Protein AF-A0A2N9W4W7-F1 (afdb_monomer_lite)

pLDDT: mean 78.38, std 21.74, range [28.64, 97.0]

Radius of gyration: 37.48 Å; chains: 1; bounding box: 75×57×122 Å

Structure (mmCIF, N/CA/C/O backbone):
data_AF-A0A2N9W4W7-F1
#
_entry.id   AF-A0A2N9W4W7-F1
#
loop_
_atom_site.group_PDB
_atom_site.id
_atom_site.type_symbol
_atom_site.label_atom_id
_atom_site.label_alt_id
_atom_site.label_comp_id
_atom_site.label_asym_id
_atom_site.label_entity_id
_atom_site.label_seq_id
_atom_site.pdbx_PDB_ins_code
_atom_site.Cartn_x
_atom_site.Cartn_y
_atom_site.Cartn_z
_atom_site.occupancy
_atom_site.B_iso_or_equiv
_atom_site.auth_seq_id
_atom_site.auth_comp_id
_atom_site.auth_asym_id
_atom_site.auth_atom_id
_atom_site.pdbx_PDB_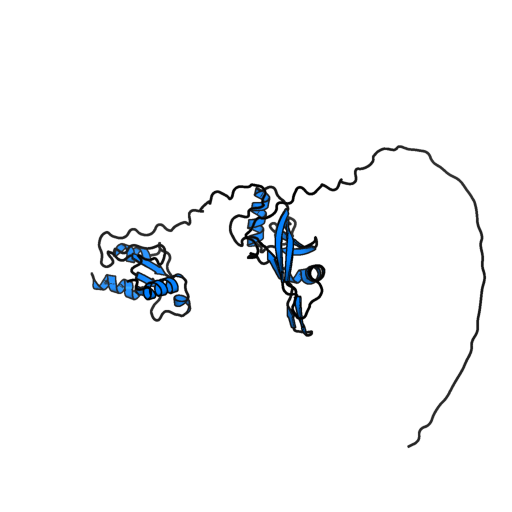model_num
ATOM 1 N N . MET A 1 1 ? 34.793 -32.891 70.094 1.00 43.81 1 MET A N 1
ATOM 2 C CA . MET A 1 1 ? 34.923 -31.423 70.121 1.00 43.81 1 MET A CA 1
ATOM 3 C C . MET A 1 1 ? 33.635 -30.883 70.702 1.00 43.81 1 MET A C 1
ATOM 5 O O . MET A 1 1 ? 32.613 -30.882 70.030 1.00 43.81 1 MET A O 1
ATOM 9 N N . ASP A 1 2 ? 33.698 -30.592 71.996 1.00 37.03 2 ASP A N 1
ATOM 10 C CA . ASP A 1 2 ? 32.664 -29.946 72.801 1.00 37.03 2 ASP A CA 1
ATOM 11 C C . ASP A 1 2 ? 32.388 -28.508 72.349 1.00 37.03 2 ASP A C 1
ATOM 13 O O . ASP A 1 2 ? 33.302 -27.851 71.860 1.00 37.03 2 ASP A O 1
ATOM 17 N N . PHE A 1 3 ? 31.152 -28.040 72.561 1.00 36.84 3 PHE A N 1
ATOM 18 C CA . PHE A 1 3 ? 30.743 -26.764 73.194 1.00 36.84 3 PHE A CA 1
ATOM 19 C C . PHE A 1 3 ? 29.217 -26.631 72.982 1.00 36.84 3 PHE A C 1
ATOM 21 O O . PHE A 1 3 ? 28.767 -26.463 71.856 1.00 36.84 3 PHE A O 1
ATOM 28 N N . ARG A 1 4 ? 28.333 -27.008 73.917 1.00 38.28 4 ARG A N 1
ATOM 29 C CA . ARG A 1 4 ? 27.903 -26.363 75.179 1.00 38.28 4 ARG A CA 1
ATOM 30 C C . ARG A 1 4 ? 27.342 -24.933 75.061 1.00 38.28 4 ARG A C 1
ATOM 32 O O . ARG A 1 4 ? 28.007 -24.037 74.560 1.00 38.28 4 ARG A O 1
ATOM 39 N N . SER A 1 5 ? 26.206 -24.779 75.760 1.00 38.78 5 SER A N 1
ATOM 40 C CA . SER A 1 5 ? 25.523 -23.576 76.275 1.00 38.78 5 SER A CA 1
ATOM 41 C C . SER A 1 5 ? 24.559 -22.836 75.350 1.00 38.78 5 SER A C 1
ATOM 43 O O . SER A 1 5 ? 24.862 -22.616 74.191 1.00 38.78 5 SER A O 1
ATOM 45 N N . SER A 1 6 ? 23.422 -22.311 75.812 1.00 38.91 6 SER A N 1
ATOM 46 C CA . SER A 1 6 ? 22.631 -22.423 77.057 1.00 38.91 6 SER A CA 1
ATOM 47 C C . SER A 1 6 ? 21.377 -21.546 76.834 1.00 38.91 6 SER A C 1
ATOM 49 O O . SER A 1 6 ? 21.496 -20.550 76.131 1.00 38.91 6 SER A O 1
ATOM 51 N N . VAL A 1 7 ? 20.165 -21.991 77.220 1.00 40.50 7 VAL A N 1
ATOM 52 C CA . VAL A 1 7 ? 19.323 -21.485 78.351 1.00 40.50 7 VAL A CA 1
ATOM 53 C C . VAL A 1 7 ? 18.923 -19.994 78.167 1.00 40.50 7 VAL A C 1
ATOM 55 O O . VAL A 1 7 ? 19.780 -19.174 77.887 1.00 40.50 7 VAL A O 1
ATOM 58 N N . VAL A 1 8 ? 17.676 -19.508 78.241 1.00 37.41 8 VAL A N 1
ATOM 59 C CA . VAL A 1 8 ? 16.626 -19.514 79.293 1.00 37.41 8 VAL A CA 1
ATOM 60 C C . VAL A 1 8 ? 15.383 -18.874 78.627 1.00 37.41 8 VAL A C 1
ATOM 62 O O . VAL A 1 8 ? 15.526 -17.858 77.958 1.00 37.41 8 VAL A O 1
ATOM 65 N N . SER A 1 9 ? 14.234 -19.546 78.535 1.00 37.62 9 SER A N 1
ATOM 66 C CA . SER A 1 9 ? 13.029 -19.477 79.394 1.00 37.62 9 SER A CA 1
ATOM 67 C C . SER A 1 9 ? 12.285 -18.137 79.515 1.00 37.62 9 SER A C 1
ATOM 69 O O . SER A 1 9 ? 12.877 -17.084 79.720 1.00 37.62 9 SER A O 1
ATOM 71 N N . ASN A 1 10 ? 10.960 -18.318 79.623 1.00 37.03 10 ASN A N 1
ATOM 72 C CA . ASN A 1 10 ? 9.992 -17.575 80.437 1.00 37.03 10 ASN A CA 1
ATOM 73 C C . ASN A 1 10 ? 9.306 -16.345 79.816 1.00 37.03 10 ASN A C 1
ATOM 75 O O . ASN A 1 10 ? 9.951 -15.532 79.179 1.00 37.03 10 ASN A O 1
ATOM 79 N N . VAL A 1 11 ? 8.011 -16.073 80.022 1.00 37.66 11 VAL A N 1
ATOM 80 C CA . VAL A 1 11 ? 6.838 -16.776 80.596 1.00 37.66 11 VAL A CA 1
ATOM 81 C C . VAL A 1 11 ? 5.658 -15.782 80.488 1.00 37.66 11 VAL A C 1
ATOM 83 O O . VAL A 1 11 ? 5.886 -14.579 80.440 1.00 37.66 11 VAL A O 1
ATOM 86 N N . CYS A 1 12 ? 4.429 -16.307 80.554 1.00 31.80 12 CYS A N 1
ATOM 87 C CA . CYS A 1 12 ? 3.142 -15.654 80.880 1.00 31.80 12 CYS A CA 1
ATOM 88 C C . CYS A 1 12 ? 2.528 -14.649 79.874 1.00 31.80 12 CYS A C 1
ATOM 90 O O . CYS A 1 12 ? 3.200 -13.721 79.456 1.00 31.80 12 CYS A O 1
ATOM 92 N N . ASN A 1 13 ? 1.279 -14.748 79.385 1.00 32.66 13 ASN A N 1
ATOM 93 C CA . ASN A 1 13 ? -0.038 -15.246 79.856 1.00 32.66 13 ASN A CA 1
ATOM 94 C C . ASN A 1 13 ? -0.981 -14.116 80.344 1.00 32.66 13 ASN A C 1
ATOM 96 O O . ASN A 1 13 ? -0.530 -13.183 80.999 1.00 32.66 13 ASN A O 1
ATOM 100 N N . PHE A 1 14 ? -2.284 -14.305 80.061 1.00 31.47 14 PHE A N 1
ATOM 101 C CA . PHE A 1 14 ? -3.487 -13.536 80.458 1.00 31.47 14 PHE A CA 1
ATOM 102 C C . PHE A 1 14 ? -3.677 -12.122 79.861 1.00 31.47 14 PHE A C 1
ATOM 104 O O . PHE A 1 14 ? -2.739 -11.353 79.760 1.00 31.47 14 PHE A O 1
ATOM 111 N N . GLY A 1 15 ? -4.875 -11.668 79.475 1.00 31.28 15 GLY A N 1
ATOM 112 C CA . GLY A 1 15 ? -6.223 -12.223 79.589 1.00 31.28 15 GLY A CA 1
ATOM 113 C C . GLY A 1 15 ? -7.286 -11.199 79.135 1.00 31.28 15 GLY A C 1
ATOM 114 O O . GLY A 1 15 ? -7.092 -10.001 79.282 1.00 31.28 15 GLY A O 1
ATOM 115 N N . VAL A 1 16 ? -8.370 -11.714 78.543 1.00 34.12 16 VAL A N 1
ATOM 116 C CA . VAL A 1 16 ? -9.804 -11.423 78.787 1.00 34.12 16 VAL A CA 1
ATOM 117 C C . VAL A 1 16 ? -10.256 -9.975 79.074 1.00 34.12 16 VAL A C 1
ATOM 119 O O . VAL A 1 16 ? -9.844 -9.367 80.052 1.00 34.12 16 VAL A O 1
ATOM 122 N N . GLY A 1 17 ? -11.283 -9.507 78.348 1.00 31.03 17 GLY A N 1
ATOM 123 C CA . GLY A 1 17 ? -12.113 -8.368 78.767 1.00 31.03 17 GLY A CA 1
ATOM 124 C C . GLY A 1 17 ? -13.240 -8.037 77.785 1.00 31.03 17 GLY A C 1
ATOM 125 O O . GLY A 1 17 ? -13.012 -7.958 76.589 1.00 31.03 17 GLY A O 1
ATOM 126 N N . MET A 1 18 ? -14.456 -7.883 78.302 1.00 31.66 18 MET A N 1
ATOM 127 C CA . MET A 1 18 ? -15.774 -7.943 77.651 1.00 31.66 18 MET A CA 1
ATOM 128 C C . MET A 1 18 ? -16.530 -6.602 77.844 1.00 31.66 18 MET A C 1
ATOM 130 O O . MET A 1 18 ? -16.080 -5.784 78.639 1.00 31.66 18 MET A O 1
ATOM 134 N N . ALA A 1 19 ? -17.723 -6.473 77.230 1.00 31.50 19 ALA A N 1
ATOM 135 C CA . ALA A 1 19 ? -18.843 -5.535 77.519 1.00 31.50 19 ALA A CA 1
ATOM 136 C C . ALA A 1 19 ? -18.823 -4.162 76.791 1.00 31.50 19 ALA A C 1
ATOM 138 O O . ALA A 1 19 ? -17.849 -3.428 76.863 1.00 31.50 19 ALA A O 1
ATOM 139 N N . MET A 1 20 ? -19.786 -3.859 75.898 1.00 30.62 20 MET A N 1
ATOM 140 C CA . MET A 1 20 ? -21.208 -3.440 76.064 1.00 30.62 20 MET A CA 1
ATOM 141 C C . MET A 1 20 ? -21.392 -1.967 76.470 1.00 30.62 20 MET A C 1
ATOM 143 O O . MET A 1 20 ? -20.913 -1.548 77.516 1.00 30.62 20 MET A O 1
ATOM 147 N N . GLY A 1 21 ? -22.179 -1.212 75.689 1.00 29.14 21 GLY A N 1
ATOM 148 C CA . GLY A 1 21 ? -22.651 0.124 76.072 1.00 29.14 21 GLY A CA 1
ATOM 149 C C . GLY A 1 21 ? -23.412 0.863 74.967 1.00 29.14 21 GLY A C 1
ATOM 150 O O . GLY A 1 21 ? -22.816 1.352 74.016 1.00 29.14 21 GLY A O 1
ATOM 151 N N . ILE A 1 22 ? -24.732 0.940 75.124 1.00 38.19 22 ILE A N 1
ATOM 152 C CA . ILE A 1 22 ? -25.709 1.691 74.323 1.00 38.19 22 ILE A CA 1
ATOM 153 C C . ILE A 1 22 ? -25.950 3.027 75.043 1.00 38.19 22 ILE A C 1
ATOM 155 O O . ILE A 1 22 ? -26.138 2.993 76.258 1.00 38.19 22 ILE A O 1
ATOM 159 N N . LEU A 1 23 ? -26.035 4.168 74.344 1.00 32.72 23 LEU A N 1
ATOM 160 C CA . LEU A 1 23 ? -26.841 5.304 74.819 1.00 32.72 23 LEU A CA 1
ATOM 161 C C . LEU A 1 23 ? -27.246 6.262 73.685 1.00 32.72 23 LEU A C 1
ATOM 163 O O . LEU A 1 23 ? -26.411 6.802 72.964 1.00 32.72 23 LEU A O 1
ATOM 167 N N . SER A 1 24 ? -28.556 6.460 73.571 1.00 29.84 24 SER A N 1
ATOM 168 C CA . SER A 1 24 ? -29.256 7.424 72.722 1.00 29.84 24 SER A CA 1
ATOM 169 C C . SER A 1 24 ? -29.208 8.839 73.314 1.00 29.84 24 SER A C 1
ATOM 171 O O . SER A 1 24 ? -29.286 8.978 74.531 1.00 29.84 24 SER A O 1
ATOM 173 N N . PHE A 1 25 ? -29.230 9.881 72.474 1.00 32.22 25 PHE A N 1
ATOM 174 C CA . PHE A 1 25 ? -29.722 11.216 72.850 1.00 32.22 25 PHE A CA 1
ATOM 175 C C . PHE A 1 25 ? -30.507 11.868 71.697 1.00 32.22 25 PHE A C 1
ATOM 177 O O . PHE A 1 25 ? -30.063 11.895 70.552 1.00 32.22 25 PHE A O 1
ATOM 184 N N . LEU A 1 26 ? -31.699 12.359 72.046 1.00 32.28 26 LEU A N 1
ATOM 185 C CA . LEU A 1 26 ? -32.635 13.184 71.273 1.00 32.28 26 LEU A CA 1
ATOM 186 C C . LEU A 1 26 ? -32.373 14.676 71.541 1.00 32.28 26 LEU A C 1
ATOM 188 O O . LEU A 1 26 ? -31.993 14.998 72.658 1.00 32.28 26 LEU A O 1
ATOM 192 N N . PHE A 1 27 ? -32.652 15.528 70.541 1.00 34.09 27 PHE A N 1
ATOM 193 C CA . PHE A 1 27 ? -32.979 16.982 70.503 1.00 34.09 27 PHE A CA 1
ATOM 194 C C . PHE A 1 27 ? -32.370 17.535 69.192 1.00 34.09 27 PHE A C 1
ATOM 196 O O . PHE A 1 27 ? -31.210 17.273 68.917 1.00 34.09 27 PHE A O 1
ATOM 203 N N . GLY A 1 28 ? -33.004 18.289 68.294 1.00 28.64 28 GLY A N 1
ATOM 204 C CA . GLY A 1 28 ? -34.331 18.880 68.188 1.00 28.64 28 GLY A CA 1
ATOM 205 C C . GLY A 1 28 ? -34.280 19.972 67.098 1.00 28.64 28 GLY A C 1
ATOM 206 O O . GLY A 1 28 ? -33.476 20.885 67.196 1.00 28.64 28 GLY A O 1
ATOM 207 N N . ASN A 1 29 ? -35.150 19.838 66.090 1.00 30.92 29 ASN A N 1
ATOM 208 C CA . ASN A 1 29 ? -35.819 20.859 65.262 1.00 30.92 29 ASN A CA 1
ATOM 209 C C . ASN A 1 29 ? -35.031 21.926 64.455 1.00 30.92 29 ASN A C 1
ATOM 211 O O . ASN A 1 29 ? -34.410 22.809 65.034 1.00 30.92 29 ASN A O 1
ATOM 215 N N . SER A 1 30 ? -35.234 21.946 63.123 1.00 37.12 30 SER A N 1
ATOM 216 C CA . SER A 1 30 ? -35.587 23.127 62.289 1.00 37.12 30 SER A CA 1
ATOM 217 C C . SER A 1 30 ? -35.751 22.727 60.808 1.00 37.12 30 SER A C 1
ATOM 219 O O . SER A 1 30 ? -34.802 22.257 60.189 1.00 37.12 30 SER A O 1
ATOM 221 N N . LYS A 1 31 ? -36.941 22.941 60.226 1.00 40.75 31 LYS A N 1
ATOM 222 C CA . LYS A 1 31 ? -37.181 22.966 58.765 1.00 40.75 31 LYS A CA 1
ATOM 223 C C . LYS A 1 31 ? -36.993 24.394 58.222 1.00 40.75 31 LYS A C 1
ATOM 225 O O . LYS A 1 31 ? -37.395 25.334 58.906 1.00 40.75 31 LYS A O 1
ATOM 230 N N . PRO A 1 32 ? -36.586 24.538 56.952 1.00 38.09 32 PRO A N 1
ATOM 231 C CA . PRO A 1 32 ? -37.252 25.454 56.011 1.00 38.09 32 PRO A CA 1
ATOM 232 C C . PRO A 1 32 ? -37.674 24.689 54.731 1.00 38.09 32 PRO A C 1
ATOM 234 O O . PRO A 1 32 ? -36.961 23.802 54.283 1.00 38.09 32 PRO A O 1
ATOM 237 N N . LYS A 1 33 ? -38.953 24.715 54.329 1.00 32.56 33 LYS A N 1
ATOM 238 C CA . LYS A 1 33 ? -39.605 25.607 53.336 1.00 32.56 33 LYS A CA 1
ATOM 239 C C . LYS A 1 33 ? -39.056 25.494 51.898 1.00 32.56 33 LYS A C 1
ATOM 241 O O . LYS A 1 33 ? -38.101 26.167 51.553 1.00 32.56 33 LYS A O 1
ATOM 246 N N . ASP A 1 34 ? -39.695 24.569 51.174 1.00 43.62 34 ASP A N 1
ATOM 247 C CA . ASP A 1 34 ? -40.237 24.602 49.800 1.00 43.62 34 ASP A CA 1
ATOM 248 C C . ASP A 1 34 ? -39.723 25.669 48.821 1.00 43.62 34 ASP A C 1
ATOM 250 O O . ASP A 1 34 ? -40.012 26.838 49.038 1.00 43.62 34 ASP A O 1
ATOM 254 N N . ASP A 1 35 ? -39.078 25.222 47.733 1.00 37.75 35 ASP A N 1
ATOM 255 C CA . ASP A 1 35 ? -38.901 25.941 46.462 1.00 37.75 35 ASP A CA 1
ATOM 256 C C . ASP A 1 35 ? -38.696 24.917 45.311 1.00 37.75 35 ASP A C 1
ATOM 258 O O . ASP A 1 35 ? -37.597 24.408 45.111 1.00 37.75 35 ASP A O 1
ATOM 262 N N . GLY A 1 36 ? -39.771 24.609 44.573 1.00 32.16 36 GLY A N 1
ATOM 263 C CA . GLY A 1 36 ? -39.786 24.317 43.125 1.00 32.16 36 GLY A CA 1
ATOM 264 C C . GLY A 1 36 ? -39.061 23.083 42.552 1.00 32.16 36 GLY A C 1
ATOM 265 O O . GLY A 1 36 ? -37.863 23.117 42.303 1.00 32.16 36 GLY A O 1
ATOM 266 N N . ASP A 1 37 ? -39.834 22.085 42.113 1.00 39.16 37 ASP A N 1
ATOM 267 C CA . ASP A 1 37 ? -39.551 21.377 40.848 1.00 39.16 37 ASP A CA 1
ATOM 268 C C . ASP A 1 37 ? -40.284 22.147 39.726 1.00 39.16 37 ASP A C 1
ATOM 270 O O . ASP A 1 37 ? -41.399 22.610 39.997 1.00 39.16 37 ASP A O 1
ATOM 274 N N . PRO A 1 38 ? -39.763 22.293 38.484 1.00 44.38 38 PRO A N 1
ATOM 275 C CA . PRO A 1 38 ? -39.133 21.197 37.738 1.00 44.38 38 PRO A CA 1
ATOM 276 C C . PRO A 1 38 ? -38.041 21.628 36.735 1.00 44.38 38 PRO A C 1
ATOM 278 O O . PRO A 1 38 ? -38.340 22.378 35.824 1.00 44.38 38 PRO A O 1
ATOM 281 N N . GLU A 1 39 ? -36.840 21.048 36.749 1.00 36.22 39 GLU A N 1
ATOM 282 C CA . GLU A 1 39 ? -36.093 20.825 35.494 1.00 36.22 39 GLU A CA 1
ATOM 283 C C . GLU A 1 39 ? -35.294 19.528 35.602 1.00 36.22 39 GLU A C 1
ATOM 285 O O . GLU A 1 39 ? -34.159 19.469 36.075 1.00 36.22 39 GLU A O 1
ATOM 290 N N . THR A 1 40 ? -35.929 18.451 35.141 1.00 37.81 40 THR A N 1
ATOM 291 C CA . THR A 1 40 ? -35.273 17.226 34.690 1.00 37.81 40 THR A CA 1
ATOM 292 C C . THR A 1 40 ? -34.282 17.598 33.590 1.00 37.81 40 THR A C 1
ATOM 294 O O . THR A 1 40 ? -34.601 17.573 32.404 1.00 37.81 40 THR A O 1
ATOM 297 N N . GLY A 1 41 ? -33.069 17.969 34.001 1.00 33.53 41 GLY A N 1
ATOM 298 C CA . GLY A 1 41 ? -31.912 18.073 33.132 1.00 33.53 41 GLY A CA 1
ATOM 299 C C . GLY A 1 41 ? -31.707 16.722 32.468 1.00 33.53 41 GLY A C 1
ATOM 300 O O . GLY A 1 41 ? -31.260 15.758 33.090 1.00 33.53 41 GLY A O 1
ATOM 301 N N . SER A 1 42 ? -32.106 16.657 31.205 1.00 41.56 42 SER A N 1
ATOM 302 C CA . SER A 1 42 ? -31.851 15.578 30.269 1.00 41.56 42 SER A CA 1
ATOM 303 C C . SER A 1 42 ? -30.391 15.144 30.371 1.00 41.56 42 SER A C 1
ATOM 305 O O . SER A 1 42 ? -29.486 15.782 29.832 1.00 41.56 42 SER A O 1
ATOM 307 N N . ARG A 1 43 ? -30.167 14.028 31.072 1.00 38.91 43 ARG A N 1
ATOM 308 C CA . ARG A 1 43 ? -29.018 13.145 30.864 1.00 38.91 43 ARG A CA 1
ATOM 309 C C . ARG A 1 43 ? -28.868 13.003 29.349 1.00 38.91 43 ARG A C 1
ATOM 311 O O . ARG A 1 43 ? -29.871 12.624 28.745 1.00 38.91 43 ARG A O 1
ATOM 318 N N . PRO A 1 44 ? -27.712 13.330 28.735 1.00 42.38 44 PRO A N 1
ATOM 319 C CA . PRO A 1 44 ? -27.575 13.243 27.293 1.00 42.38 44 PRO A CA 1
ATOM 320 C C . PRO A 1 44 ? -27.967 11.831 26.884 1.00 42.38 44 PRO A C 1
ATOM 322 O O . PRO A 1 44 ? -27.352 10.836 27.282 1.00 42.38 44 PRO A O 1
ATOM 325 N N . GLU A 1 45 ? -29.103 11.793 26.205 1.00 38.06 45 GLU A N 1
ATOM 326 C CA . GLU A 1 45 ? -29.710 10.630 25.611 1.00 38.06 45 GLU A CA 1
ATOM 327 C C . GLU A 1 45 ? -28.627 10.024 24.734 1.00 38.06 45 GLU A C 1
ATOM 329 O O . GLU A 1 45 ? -28.068 10.707 23.875 1.00 38.06 45 GLU A O 1
ATOM 334 N N . ALA A 1 46 ? -28.223 8.796 25.063 1.00 40.91 46 ALA A N 1
ATOM 335 C CA . ALA A 1 46 ? -27.188 8.087 24.339 1.00 40.91 46 ALA A CA 1
ATOM 336 C C . ALA A 1 46 ? -27.586 8.093 22.866 1.00 40.91 46 ALA A C 1
ATOM 338 O O . ALA A 1 46 ? -28.529 7.403 22.474 1.00 40.91 46 ALA A O 1
ATOM 339 N N . THR A 1 47 ? -26.902 8.928 22.084 1.00 37.59 47 THR A N 1
ATOM 340 C CA . THR A 1 47 ? -27.116 9.061 20.655 1.00 37.59 47 THR A CA 1
ATOM 341 C C . THR A 1 47 ? -26.971 7.663 20.090 1.00 37.59 47 THR A C 1
ATOM 343 O O . THR A 1 47 ? -25.888 7.076 20.125 1.00 37.59 47 THR A O 1
ATOM 346 N N . SER A 1 48 ? -28.096 7.084 19.672 1.00 42.31 48 SER A N 1
ATOM 347 C CA . SER A 1 48 ? -28.115 5.784 19.014 1.00 42.31 48 SER A CA 1
ATOM 348 C C . SER A 1 48 ? -27.084 5.853 17.892 1.00 42.31 48 SER A C 1
ATOM 350 O O . SER A 1 48 ? -27.128 6.826 17.133 1.00 42.31 48 SER A O 1
ATOM 352 N N . PRO A 1 49 ? -26.110 4.927 17.808 1.00 47.62 49 PRO A N 1
ATOM 353 C CA . PRO A 1 49 ? -25.074 5.051 16.805 1.00 47.62 49 PRO A CA 1
ATOM 354 C C . PRO A 1 49 ? -25.765 5.021 15.448 1.00 47.62 49 PRO A C 1
ATOM 356 O O . PRO A 1 49 ? -26.372 4.013 15.076 1.00 47.62 49 PRO A O 1
ATOM 359 N N . SER A 1 50 ? -25.677 6.134 14.716 1.00 47.97 50 SER A N 1
ATOM 360 C CA . SER A 1 50 ? -25.842 6.126 13.267 1.00 47.97 50 SER A CA 1
ATOM 361 C C . SER A 1 50 ? -25.106 4.893 12.747 1.00 47.97 50 SER A C 1
ATOM 363 O O . SER A 1 50 ? -24.004 4.628 13.246 1.00 47.97 50 SER A O 1
ATOM 365 N N . PRO A 1 51 ? -25.687 4.103 11.827 1.00 58.56 51 PRO A N 1
ATOM 366 C CA . PRO A 1 51 ? -25.044 2.888 11.350 1.00 58.56 51 PRO A CA 1
ATOM 367 C C . PRO A 1 51 ? -23.629 3.251 10.908 1.00 58.56 51 PRO A C 1
ATOM 369 O O . PRO A 1 51 ? -23.447 4.023 9.967 1.00 58.56 51 PRO A O 1
ATOM 372 N N . LEU A 1 52 ? -22.636 2.785 11.672 1.00 72.31 52 LEU A N 1
ATOM 373 C CA . LEU A 1 52 ? -21.249 3.156 11.438 1.00 72.31 52 LEU A CA 1
ATOM 374 C C . LEU A 1 52 ? -20.898 2.723 10.021 1.00 72.31 52 LEU A C 1
ATOM 376 O O . LEU A 1 52 ? -21.180 1.586 9.630 1.00 72.31 52 LEU A O 1
ATOM 380 N N . ALA A 1 53 ? -20.295 3.635 9.265 1.00 87.50 53 ALA A N 1
ATOM 381 C CA . ALA A 1 53 ? -19.844 3.358 7.915 1.00 87.50 53 ALA A CA 1
ATOM 382 C C . ALA A 1 53 ? -18.970 2.095 7.930 1.00 87.50 53 ALA A C 1
ATOM 384 O O . ALA A 1 53 ? -18.001 2.027 8.687 1.00 87.50 53 ALA A O 1
ATOM 385 N N . ARG A 1 54 ? -19.328 1.065 7.158 1.00 91.44 54 ARG A N 1
ATOM 386 C CA . ARG A 1 54 ? -18.590 -0.203 7.129 1.00 91.44 54 ARG A CA 1
ATOM 387 C C . ARG A 1 54 ? -17.788 -0.284 5.845 1.00 91.44 54 ARG A C 1
ATOM 389 O O . ARG A 1 54 ? -18.351 -0.395 4.758 1.00 91.44 54 ARG A O 1
ATOM 396 N N . ILE A 1 55 ? -16.470 -0.267 6.000 1.00 91.00 55 ILE A N 1
ATOM 397 C CA . ILE A 1 55 ? -15.522 -0.366 4.903 1.00 91.00 55 ILE A CA 1
ATOM 398 C C . ILE A 1 55 ? -15.716 -1.703 4.193 1.00 91.00 55 ILE A C 1
ATOM 400 O O . ILE A 1 55 ? -15.621 -2.769 4.807 1.00 91.00 55 ILE A O 1
ATOM 404 N N . LYS A 1 56 ? -15.974 -1.637 2.887 1.00 89.25 56 LYS A N 1
ATOM 405 C CA . LYS A 1 56 ? -16.066 -2.795 2.005 1.00 89.25 56 LYS A CA 1
ATOM 406 C C . LYS A 1 56 ? -14.708 -3.036 1.362 1.00 89.25 56 LYS A C 1
ATOM 408 O O . LYS A 1 56 ? -14.180 -2.204 0.625 1.00 89.25 56 LYS A O 1
ATOM 413 N N . TRP A 1 57 ? -14.142 -4.202 1.633 1.00 88.88 57 TRP A N 1
ATOM 414 C CA . TRP A 1 57 ? -12.895 -4.657 1.035 1.00 88.88 57 TRP A CA 1
ATOM 415 C C . TRP A 1 57 ? -12.983 -6.143 0.698 1.00 88.88 57 TRP A C 1
ATOM 417 O O . TRP A 1 57 ? -13.903 -6.825 1.137 1.00 88.88 57 TRP A O 1
ATOM 427 N N . ARG A 1 58 ? -12.037 -6.639 -0.109 1.00 85.62 58 ARG A N 1
ATOM 428 C CA . ARG A 1 58 ? -11.972 -8.059 -0.473 1.00 85.62 58 ARG A CA 1
ATOM 429 C C . ARG A 1 58 ? -11.888 -8.929 0.779 1.00 85.62 58 ARG A C 1
ATOM 431 O O . ARG A 1 58 ? -11.046 -8.672 1.643 1.00 85.62 58 ARG A O 1
ATOM 438 N N . ASP A 1 59 ? -12.689 -9.987 0.800 1.00 79.38 59 ASP A N 1
ATOM 439 C CA . ASP A 1 59 ? -12.715 -10.950 1.896 1.00 79.38 59 ASP A CA 1
ATOM 440 C C . ASP A 1 59 ? -11.325 -11.542 2.160 1.00 79.38 59 ASP A C 1
ATOM 442 O O . ASP A 1 59 ? -10.533 -11.786 1.242 1.00 79.38 59 ASP A O 1
ATOM 446 N N . SER A 1 60 ? -11.014 -11.731 3.444 1.00 78.56 60 SER A N 1
ATOM 447 C CA . SER A 1 60 ? -9.762 -12.325 3.934 1.00 78.56 60 SER A CA 1
ATOM 448 C C . SER A 1 60 ? -8.462 -11.626 3.482 1.00 78.56 60 SER A C 1
ATOM 450 O O . SER A 1 60 ? -7.378 -12.204 3.589 1.00 78.56 60 SER A O 1
ATOM 452 N N . SER A 1 61 ? -8.530 -10.377 3.003 1.00 87.56 61 SER A N 1
ATOM 453 C CA . SER A 1 61 ? -7.369 -9.569 2.611 1.00 87.56 61 SER A CA 1
ATOM 454 C C . SER A 1 61 ? -7.110 -8.448 3.619 1.00 87.56 61 SER A C 1
ATOM 456 O O . SER A 1 61 ? -7.915 -7.533 3.745 1.00 87.56 61 SER A O 1
ATOM 458 N N . PHE A 1 62 ? -5.945 -8.476 4.274 1.00 91.25 62 PHE A N 1
ATOM 459 C CA . PHE A 1 62 ? -5.545 -7.491 5.292 1.00 91.25 62 PHE A CA 1
ATOM 460 C C . PHE A 1 62 ? -4.195 -6.847 4.928 1.00 91.25 62 PHE A C 1
ATOM 462 O O . PHE A 1 62 ? -3.167 -7.227 5.494 1.00 91.25 62 PHE A O 1
ATOM 469 N N . PRO A 1 63 ? -4.142 -5.970 3.906 1.00 89.31 63 PRO A N 1
ATOM 470 C CA . PRO A 1 63 ? -2.875 -5.479 3.367 1.00 89.31 63 PRO A CA 1
ATOM 471 C C . PRO A 1 63 ? -2.240 -4.346 4.187 1.00 89.31 63 PRO A C 1
ATOM 473 O O . PRO A 1 63 ? -1.064 -4.065 3.968 1.00 89.31 63 PRO A O 1
ATOM 476 N N . MET A 1 64 ? -2.992 -3.703 5.083 1.00 92.81 64 MET A N 1
ATOM 477 C CA . MET A 1 64 ? -2.532 -2.552 5.861 1.00 92.81 64 MET A CA 1
ATOM 478 C C . MET A 1 64 ? -2.114 -2.978 7.262 1.00 92.81 64 MET A C 1
ATOM 480 O O . MET A 1 64 ? -2.928 -3.538 7.990 1.00 92.81 64 MET A O 1
ATOM 484 N N . ASP A 1 65 ? -0.877 -2.691 7.653 1.00 93.25 65 ASP A N 1
ATOM 485 C CA . ASP A 1 65 ? -0.421 -2.852 9.034 1.00 93.25 65 ASP A CA 1
ATOM 486 C C . ASP A 1 65 ? -0.802 -1.606 9.856 1.00 93.25 65 ASP A C 1
ATOM 488 O O . ASP A 1 65 ? -0.709 -0.470 9.372 1.00 93.25 65 ASP A O 1
ATOM 492 N N . ALA A 1 66 ? -1.255 -1.816 11.093 1.00 93.06 66 ALA A N 1
ATOM 493 C CA . ALA A 1 66 ? -1.320 -0.740 12.072 1.00 93.06 66 ALA A CA 1
ATOM 494 C C . ALA A 1 66 ? 0.105 -0.358 12.514 1.00 93.06 66 ALA A C 1
ATOM 496 O O . ALA A 1 66 ? 1.077 -1.052 12.224 1.00 93.06 66 ALA A O 1
ATOM 497 N N . VAL A 1 67 ? 0.236 0.791 13.174 1.00 92.19 67 VAL A N 1
ATOM 498 C CA . VAL A 1 67 ? 1.501 1.236 13.765 1.00 92.19 67 VAL A CA 1
ATOM 499 C C . VAL A 1 67 ? 1.323 1.621 15.225 1.00 92.19 67 VAL A C 1
ATOM 501 O O . VAL A 1 67 ? 0.258 2.069 15.665 1.00 92.19 67 VAL A O 1
ATOM 504 N N . GLY A 1 68 ? 2.416 1.497 15.976 1.00 89.38 68 GLY A N 1
ATOM 505 C CA . GLY A 1 68 ? 2.471 1.850 17.390 1.00 89.38 68 GLY A CA 1
ATOM 506 C C . GLY A 1 68 ? 1.837 0.808 18.310 1.00 89.38 68 GLY A C 1
ATOM 507 O O . GLY A 1 68 ? 1.631 1.111 19.483 1.00 89.38 68 GLY A O 1
ATOM 508 N N . GLU A 1 69 ? 1.554 -0.401 17.818 1.00 91.06 69 GLU A N 1
ATOM 509 C CA . GLU A 1 69 ? 0.942 -1.493 18.587 1.00 91.06 69 GLU A CA 1
ATOM 510 C C . GLU A 1 69 ? 1.802 -1.928 19.776 1.00 91.06 69 GLU A C 1
ATOM 512 O O . GLU A 1 69 ? 1.280 -2.446 20.763 1.00 91.06 69 GLU A O 1
ATOM 517 N N . SER A 1 70 ? 3.115 -1.680 19.733 1.00 87.69 70 SER A N 1
ATOM 518 C CA . SER A 1 70 ? 4.024 -1.908 20.862 1.00 87.69 70 SER A CA 1
ATOM 519 C C . SER A 1 70 ? 3.602 -1.141 22.120 1.00 87.69 70 SER A C 1
ATOM 521 O O . SER A 1 70 ? 3.762 -1.645 23.226 1.00 87.69 70 SER A O 1
ATOM 523 N N . ASN A 1 71 ? 2.994 0.041 21.966 1.00 89.81 71 ASN A N 1
ATOM 524 C CA . ASN A 1 71 ? 2.494 0.849 23.083 1.00 89.81 71 ASN A CA 1
ATOM 525 C C . ASN A 1 71 ? 1.138 0.355 23.621 1.00 89.81 71 ASN A C 1
ATOM 527 O O . ASN A 1 71 ? 0.637 0.895 24.605 1.00 89.81 71 ASN A O 1
ATOM 531 N N . TYR A 1 72 ? 0.526 -0.638 22.964 1.00 93.25 72 TYR A N 1
ATOM 532 C CA . TYR A 1 72 ? -0.824 -1.133 23.249 1.00 93.25 72 TYR A CA 1
ATOM 533 C C . TYR A 1 72 ? -0.877 -2.660 23.401 1.00 93.25 72 TYR A C 1
ATOM 535 O O . TYR A 1 72 ? -1.946 -3.259 23.263 1.00 93.25 72 TYR A O 1
ATOM 543 N N . GLN A 1 73 ? 0.250 -3.305 23.720 1.00 92.38 73 GLN A N 1
ATOM 544 C CA . GLN A 1 73 ? 0.303 -4.758 23.918 1.00 92.38 73 GLN A CA 1
ATOM 545 C C . GLN A 1 73 ? -0.652 -5.225 25.023 1.00 92.38 73 GLN A C 1
ATOM 547 O O . GLN A 1 73 ? -1.354 -6.211 24.824 1.00 92.38 73 GLN A O 1
ATOM 552 N N . ASP A 1 74 ? -0.793 -4.476 26.120 1.00 91.56 74 ASP A N 1
ATOM 553 C CA . ASP A 1 74 ? -1.750 -4.798 27.192 1.00 91.56 74 ASP A CA 1
ATOM 554 C C . ASP A 1 74 ? -3.204 -4.830 26.696 1.00 91.56 74 ASP A C 1
ATOM 556 O O . ASP A 1 74 ? -4.001 -5.683 27.097 1.00 91.56 74 ASP A O 1
ATOM 560 N N . ALA A 1 75 ? -3.562 -3.926 25.778 1.00 93.00 75 ALA A N 1
ATOM 561 C CA . ALA A 1 75 ? -4.887 -3.908 25.168 1.00 93.00 75 ALA A CA 1
ATOM 562 C C . ALA A 1 75 ? -5.101 -5.124 24.256 1.00 93.00 75 ALA A C 1
ATOM 564 O O . ALA A 1 75 ? -6.176 -5.725 24.287 1.00 93.00 75 ALA A O 1
ATOM 565 N N . LEU A 1 76 ? -4.080 -5.505 23.485 1.00 91.62 76 LEU A N 1
ATOM 566 C CA . LEU A 1 76 ? -4.112 -6.665 22.592 1.00 91.62 76 LEU A CA 1
ATOM 567 C C . LEU A 1 76 ? -4.164 -7.986 23.368 1.00 91.62 76 LEU A C 1
ATOM 569 O O . LEU A 1 76 ? -4.963 -8.856 23.021 1.00 91.62 76 LEU A O 1
ATOM 573 N N . ILE A 1 77 ? -3.423 -8.092 24.472 1.00 91.50 77 ILE A N 1
ATOM 574 C CA . ILE A 1 77 ? -3.492 -9.209 25.425 1.00 91.50 77 ILE A CA 1
ATOM 575 C C . ILE A 1 77 ? -4.894 -9.306 26.031 1.00 91.50 77 ILE A C 1
ATOM 577 O O . ILE A 1 77 ? -5.458 -10.392 26.117 1.00 91.50 77 ILE A O 1
ATOM 581 N N . ALA A 1 78 ? -5.515 -8.183 26.399 1.00 91.31 78 ALA A N 1
ATOM 582 C CA . ALA A 1 78 ? -6.883 -8.194 26.918 1.00 91.31 78 ALA A CA 1
ATOM 583 C C . ALA A 1 78 ? -7.932 -8.643 25.876 1.00 91.31 78 ALA A C 1
ATOM 585 O O . ALA A 1 78 ? -9.021 -9.074 26.254 1.00 91.31 78 ALA A O 1
ATOM 586 N N . ILE A 1 79 ? -7.636 -8.529 24.576 1.00 89.75 79 ILE A N 1
ATOM 587 C CA . ILE A 1 79 ? -8.529 -8.953 23.485 1.00 89.75 79 ILE A CA 1
ATOM 588 C C . ILE A 1 79 ? -8.313 -10.427 23.122 1.00 89.75 79 ILE A C 1
ATOM 590 O O . ILE A 1 79 ? -9.297 -11.151 22.949 1.00 89.75 79 ILE A O 1
ATOM 594 N N . CYS A 1 80 ? -7.051 -10.839 22.983 1.00 88.00 80 CYS A N 1
ATOM 595 C CA . CYS A 1 80 ? -6.644 -12.137 22.432 1.00 88.00 80 CYS A CA 1
ATOM 596 C C . CYS A 1 80 ? -6.328 -13.183 23.512 1.00 88.00 80 CYS A C 1
ATOM 598 O O . CYS A 1 80 ? -6.358 -14.381 23.244 1.00 88.00 80 CYS A O 1
ATOM 600 N N . GLY A 1 81 ? -6.037 -12.736 24.733 1.00 84.69 81 GLY A N 1
ATOM 601 C CA . GLY A 1 81 ? -5.532 -13.557 25.826 1.00 84.69 81 GLY A CA 1
ATOM 602 C C . GLY A 1 81 ? -4.024 -13.404 26.050 1.00 84.69 81 GLY A C 1
ATOM 603 O O . GLY A 1 81 ? -3.315 -12.685 25.340 1.00 84.69 81 GLY A O 1
ATOM 604 N N . ALA A 1 82 ? -3.531 -14.083 27.087 1.00 82.56 82 ALA A N 1
ATOM 605 C CA . ALA A 1 82 ? -2.108 -14.128 27.409 1.00 82.56 82 ALA A CA 1
ATOM 606 C C . ALA A 1 82 ? -1.289 -14.783 26.284 1.00 82.56 82 ALA A C 1
ATOM 608 O O . ALA A 1 82 ? -1.820 -15.537 25.469 1.00 82.56 82 ALA A O 1
ATOM 609 N N . HIS A 1 83 ? 0.019 -14.515 26.274 1.00 82.25 83 HIS A N 1
ATOM 610 C CA . HIS A 1 83 ? 0.932 -15.140 25.324 1.00 82.25 83 HIS A CA 1
ATOM 611 C C . HIS A 1 83 ? 0.879 -16.670 25.438 1.00 82.25 83 HIS A C 1
ATOM 613 O O . HIS A 1 83 ? 0.897 -17.221 26.541 1.00 82.25 83 HIS A O 1
ATOM 619 N N . THR A 1 84 ? 0.849 -17.358 24.299 1.00 83.75 84 THR A N 1
ATOM 620 C CA . THR A 1 84 ? 0.844 -18.829 24.233 1.00 83.75 84 THR A CA 1
ATOM 621 C C . THR A 1 84 ? 2.061 -19.320 23.453 1.00 83.75 84 THR A C 1
ATOM 623 O O . THR A 1 84 ? 2.692 -18.544 22.745 1.00 83.75 84 THR A O 1
ATOM 626 N N . ARG A 1 85 ? 2.410 -20.613 23.501 1.00 78.88 85 ARG A N 1
ATOM 627 C CA . ARG A 1 85 ? 3.558 -21.100 22.704 1.00 78.88 85 ARG A CA 1
ATOM 628 C C . ARG A 1 85 ? 3.358 -20.964 21.189 1.00 78.88 85 ARG A C 1
ATOM 630 O O . ARG A 1 85 ? 4.333 -20.908 20.455 1.00 78.88 85 ARG A O 1
ATOM 637 N N . TYR A 1 86 ? 2.107 -20.975 20.728 1.00 78.62 86 TYR A N 1
ATOM 638 C CA . TYR A 1 86 ? 1.754 -20.924 19.305 1.00 78.62 86 TYR A CA 1
ATOM 639 C C . TYR A 1 86 ? 1.323 -19.522 18.859 1.00 78.62 86 TYR A C 1
ATOM 641 O O . TYR A 1 86 ? 1.122 -19.289 17.670 1.00 78.62 86 TYR A O 1
ATOM 649 N N . GLY A 1 87 ? 1.185 -18.595 19.808 1.00 85.00 87 GLY A N 1
ATOM 650 C CA . GLY A 1 87 ? 0.555 -17.307 19.584 1.00 85.00 87 GLY A CA 1
ATOM 651 C C . GLY A 1 87 ? -0.954 -17.425 19.404 1.00 85.00 87 GLY A C 1
ATOM 652 O O . GLY A 1 87 ? -1.587 -18.418 19.771 1.00 85.00 87 GLY A O 1
ATOM 653 N N . HIS A 1 88 ? -1.530 -16.371 18.855 1.00 85.88 88 HIS A N 1
ATOM 654 C CA . HIS A 1 88 ? -2.947 -16.247 18.585 1.00 85.88 88 HIS A CA 1
ATOM 655 C C . HIS A 1 88 ? -3.133 -15.647 17.191 1.00 85.88 88 HIS A C 1
ATOM 657 O O . HIS A 1 88 ? -2.433 -14.708 16.811 1.00 85.88 88 HIS A O 1
ATOM 663 N N . GLU A 1 89 ? -4.102 -16.167 16.443 1.00 89.19 89 GLU A N 1
ATOM 664 C CA . GLU A 1 89 ? -4.596 -15.584 15.197 1.00 89.19 89 GLU A CA 1
ATOM 665 C C . GLU A 1 89 ? -6.117 -15.480 15.297 1.00 89.19 89 GLU A C 1
ATOM 667 O O . GLU A 1 89 ? -6.797 -16.471 15.555 1.00 89.19 89 GLU A O 1
ATOM 672 N N . GLY A 1 90 ? -6.646 -14.272 15.119 1.00 88.44 90 GLY A N 1
ATOM 673 C CA . GLY A 1 90 ? -8.083 -14.030 15.165 1.00 88.44 90 GLY A CA 1
ATOM 674 C C . GLY A 1 90 ? -8.484 -12.825 14.331 1.00 88.44 90 GLY A C 1
ATOM 675 O O . GLY A 1 90 ? -7.703 -11.886 14.151 1.00 88.44 90 GLY A O 1
ATOM 676 N N . GLU A 1 91 ? -9.709 -12.870 13.819 1.00 93.69 91 GLU A N 1
ATOM 677 C CA . GLU A 1 91 ? -10.324 -11.778 13.071 1.00 93.69 91 GLU A CA 1
ATOM 678 C C . GLU A 1 91 ? -11.371 -11.067 13.931 1.00 93.69 91 GLU A C 1
ATOM 680 O O . GLU A 1 91 ? -12.113 -11.693 14.690 1.00 93.69 91 GLU A O 1
ATOM 685 N N . TYR A 1 92 ? -11.403 -9.743 13.831 1.00 94.19 92 TYR A N 1
ATOM 686 C CA . TYR A 1 92 ? -12.223 -8.858 14.648 1.00 94.19 92 TYR A CA 1
ATOM 687 C C . TYR A 1 92 ? -12.735 -7.683 13.817 1.00 94.19 92 TYR A C 1
ATOM 689 O O . TYR A 1 92 ? -12.130 -7.312 12.815 1.00 94.19 92 TYR A O 1
ATOM 697 N N . ASP A 1 93 ? -13.799 -7.034 14.282 1.00 94.31 93 ASP A N 1
ATOM 698 C CA . ASP A 1 93 ? -14.177 -5.710 13.791 1.00 94.31 93 ASP A CA 1
ATOM 699 C C . ASP A 1 93 ? -13.295 -4.641 14.463 1.00 94.31 93 ASP A C 1
ATOM 701 O O . ASP A 1 93 ? -13.236 -4.544 15.696 1.00 94.31 93 ASP A O 1
ATOM 705 N N . ALA A 1 94 ? -12.619 -3.832 13.647 1.00 95.81 94 ALA A N 1
ATOM 706 C CA . ALA A 1 94 ? -11.865 -2.662 14.074 1.00 95.81 94 ALA A CA 1
ATOM 707 C C . ALA A 1 94 ? -12.601 -1.373 13.705 1.00 95.81 94 ALA A C 1
ATOM 709 O O . ALA A 1 94 ? -13.013 -1.176 12.562 1.00 95.81 94 ALA A O 1
ATOM 710 N N . LEU A 1 95 ? -12.720 -0.478 14.679 1.00 96.31 95 LEU A N 1
ATOM 711 C CA . LEU A 1 95 ? -13.225 0.875 14.517 1.00 96.31 95 LEU A CA 1
ATOM 712 C C . LEU A 1 95 ? -12.053 1.821 14.247 1.00 96.31 95 LEU A C 1
ATOM 714 O O . LEU A 1 95 ? -11.141 1.940 15.067 1.00 96.31 95 LEU A O 1
ATOM 718 N N . LEU A 1 96 ? -12.097 2.495 13.107 1.00 95.81 96 LEU A N 1
ATOM 719 C CA . LEU A 1 96 ? -11.263 3.639 12.786 1.00 95.81 96 LEU A CA 1
ATOM 720 C C . LEU A 1 96 ? -11.957 4.918 13.221 1.00 95.81 96 LEU A C 1
ATOM 722 O O . LEU A 1 96 ? -13.124 5.116 12.897 1.00 95.81 96 LEU A O 1
ATOM 726 N N . GLU A 1 97 ? -11.232 5.790 13.905 1.00 95.31 97 GLU A N 1
ATOM 727 C CA . GLU A 1 97 ? -11.755 7.054 14.423 1.00 95.31 97 GLU A CA 1
ATOM 728 C C . GLU A 1 97 ? -10.706 8.147 14.238 1.00 95.31 97 GLU A C 1
ATOM 730 O O . GLU A 1 97 ? -9.532 7.946 14.567 1.00 95.31 97 GLU A O 1
ATOM 735 N N . ARG A 1 98 ? -11.103 9.295 13.682 1.00 94.38 98 ARG A N 1
ATOM 736 C CA . ARG A 1 98 ? -10.180 10.424 13.516 1.00 94.38 98 ARG A CA 1
ATOM 737 C C . ARG A 1 98 ? -9.871 11.051 14.875 1.00 94.38 98 ARG A C 1
ATOM 739 O O . ARG A 1 98 ? -10.764 11.259 15.688 1.00 94.38 98 ARG A O 1
ATOM 746 N N . GLU A 1 99 ? -8.610 11.401 15.102 1.00 93.38 99 GLU A N 1
ATOM 747 C CA . GLU A 1 99 ? -8.141 12.052 16.328 1.00 93.38 99 GLU A CA 1
ATOM 748 C C . GLU A 1 99 ? -7.436 13.381 15.983 1.00 93.38 99 GLU A C 1
ATOM 750 O O . GLU A 1 99 ? -6.221 13.500 16.142 1.00 93.38 99 GLU A O 1
ATOM 755 N N . PRO A 1 100 ? -8.167 14.410 15.503 1.00 90.69 100 PRO A N 1
ATOM 756 C CA . PRO A 1 100 ? -7.556 15.669 15.068 1.00 90.69 100 PRO A CA 1
ATOM 757 C C . PRO A 1 100 ? -6.901 16.468 16.202 1.00 90.69 100 PRO A C 1
ATOM 759 O O . PRO A 1 100 ? -6.034 17.303 15.957 1.00 90.69 100 PRO A O 1
ATOM 762 N N . SER A 1 101 ? -7.283 16.194 17.451 1.00 90.00 101 SER A N 1
ATOM 763 C CA . SER A 1 101 ? -6.671 16.759 18.656 1.00 90.00 101 SER A CA 1
ATOM 764 C C . SER A 1 101 ? -5.364 16.067 19.067 1.00 90.00 101 SER A C 1
ATOM 766 O O . SER A 1 101 ? -4.810 16.385 20.120 1.00 90.00 101 SER A O 1
ATOM 768 N N . ASN A 1 102 ? -4.872 15.092 18.295 1.00 88.94 102 ASN A N 1
ATOM 769 C CA . ASN A 1 102 ? -3.636 14.392 18.614 1.00 88.94 102 ASN A CA 1
ATOM 770 C C . ASN A 1 102 ? -2.429 15.338 18.487 1.00 88.94 102 ASN A C 1
ATOM 772 O O . ASN A 1 102 ? -2.170 15.934 17.444 1.00 88.94 102 ASN A O 1
ATOM 776 N N . ARG A 1 103 ? -1.651 15.440 19.570 1.00 88.38 103 ARG A N 1
ATOM 777 C CA . ARG A 1 103 ? -0.493 16.343 19.690 1.00 88.38 103 ARG A CA 1
ATOM 778 C C . ARG A 1 103 ? 0.646 16.081 18.696 1.00 88.38 103 ARG A C 1
ATOM 780 O O . ARG A 1 103 ? 1.514 16.937 18.556 1.00 88.38 103 ARG A O 1
ATOM 787 N N . TYR A 1 104 ? 0.709 14.890 18.098 1.00 85.75 104 TYR A N 1
ATOM 788 C CA . TYR A 1 104 ? 1.792 14.488 17.193 1.00 85.75 104 TYR A CA 1
ATOM 789 C C . TYR A 1 104 ? 1.397 14.609 15.720 1.00 85.75 104 TYR A C 1
ATOM 791 O O . TYR A 1 104 ? 2.244 14.908 14.878 1.00 85.75 104 TYR A O 1
ATOM 799 N N . ASP A 1 105 ? 0.124 14.363 15.412 1.00 86.56 105 ASP A N 1
ATOM 800 C CA . ASP A 1 105 ? -0.405 14.377 14.054 1.00 86.56 105 ASP A CA 1
ATOM 801 C C . ASP A 1 105 ? -1.899 14.712 14.060 1.00 86.56 105 ASP A C 1
ATOM 803 O O . ASP A 1 105 ? -2.720 13.906 14.485 1.00 86.56 105 ASP A O 1
ATOM 807 N N . SER A 1 106 ? -2.266 15.879 13.532 1.00 89.44 106 SER A N 1
ATOM 808 C CA . SER A 1 106 ? -3.665 16.306 13.406 1.00 89.44 106 SER A CA 1
ATOM 809 C C . SER A 1 106 ? -4.470 15.469 12.407 1.00 89.44 106 SER A C 1
ATOM 811 O O . SER A 1 106 ? -5.687 15.611 12.328 1.00 89.44 106 SER A O 1
ATOM 813 N N . ASN A 1 107 ? -3.809 14.627 11.609 1.00 90.50 107 ASN A N 1
ATOM 814 C CA . ASN A 1 107 ? -4.459 13.686 10.701 1.00 90.50 107 ASN A CA 1
ATOM 815 C C . ASN A 1 107 ? -4.521 12.265 11.274 1.00 90.50 107 ASN A C 1
ATOM 817 O O . ASN A 1 107 ? -4.883 11.341 10.546 1.00 90.50 107 ASN A O 1
ATOM 821 N N . ALA A 1 108 ? -4.152 12.066 12.544 1.00 92.50 108 ALA A N 1
ATOM 822 C CA . ALA A 1 108 ? -4.107 10.746 13.150 1.00 92.50 108 ALA A CA 1
ATOM 823 C C . ALA A 1 108 ? -5.466 10.040 13.051 1.00 92.50 108 ALA A C 1
ATOM 825 O O . ALA A 1 108 ? -6.513 10.593 13.393 1.00 92.50 108 ALA A O 1
ATOM 826 N N . VAL A 1 109 ? -5.431 8.779 12.624 1.00 95.44 109 VAL A N 1
ATOM 827 C CA . VAL A 1 109 ? -6.588 7.882 12.639 1.00 95.44 109 VAL A CA 1
ATOM 828 C C . VAL A 1 109 ? -6.268 6.744 13.591 1.00 95.44 109 VAL A C 1
ATOM 830 O O . VAL A 1 109 ? -5.349 5.954 13.365 1.00 95.44 109 VAL A O 1
ATOM 833 N N . MET A 1 110 ? -7.005 6.705 14.690 1.00 96.19 110 MET A N 1
ATOM 834 C CA . MET A 1 110 ? -6.879 5.718 15.749 1.00 96.19 110 MET A CA 1
ATOM 835 C C . MET A 1 110 ? -7.590 4.424 15.358 1.00 96.19 110 MET A C 1
ATOM 837 O O . MET A 1 110 ? -8.672 4.451 14.776 1.00 96.19 110 MET A O 1
ATOM 841 N N . VAL A 1 111 ? -7.004 3.291 15.745 1.00 97.00 111 VAL A N 1
ATOM 842 C CA . VAL A 1 111 ? -7.578 1.955 15.564 1.00 97.00 111 VAL A CA 1
ATOM 843 C C . VAL A 1 111 ? -8.041 1.420 16.919 1.00 97.00 111 VAL A C 1
ATOM 845 O O . VAL A 1 111 ? -7.242 1.294 17.855 1.00 97.00 111 VAL A O 1
ATOM 848 N N . LYS A 1 112 ? -9.328 1.074 17.030 1.00 96.81 112 LYS A N 1
ATOM 849 C CA . LYS A 1 112 ? -9.923 0.439 18.213 1.00 96.81 112 LYS A CA 1
ATOM 850 C C . LYS A 1 112 ? -10.466 -0.948 17.880 1.00 96.81 112 LYS A C 1
ATOM 852 O O . LYS A 1 112 ? -11.187 -1.110 16.906 1.00 96.81 112 LYS A O 1
ATOM 857 N N . ILE A 1 113 ? -10.204 -1.938 18.728 1.00 95.62 113 ILE A N 1
ATOM 858 C CA . ILE A 1 113 ? -10.809 -3.278 18.649 1.00 95.62 113 ILE A CA 1
ATOM 859 C C . ILE A 1 113 ? -11.496 -3.559 19.983 1.00 95.62 113 ILE A C 1
ATOM 861 O O . ILE A 1 113 ? -10.909 -3.333 21.041 1.00 95.62 113 ILE A O 1
ATOM 865 N N . ARG A 1 114 ? -12.760 -4.007 19.956 1.00 92.50 114 ARG A N 1
ATOM 866 C CA . ARG A 1 114 ? -13.590 -4.199 21.169 1.00 92.50 114 ARG A CA 1
ATOM 867 C C . ARG A 1 114 ? -13.558 -2.981 22.119 1.00 92.50 114 ARG A C 1
ATOM 869 O O . ARG A 1 114 ? -13.451 -3.126 23.333 1.00 92.50 114 ARG A O 1
ATOM 876 N N . GLY A 1 115 ? -13.579 -1.771 21.553 1.00 92.62 115 GLY A N 1
ATOM 877 C CA . GLY A 1 115 ? -13.540 -0.504 22.298 1.00 92.62 115 GLY A CA 1
ATOM 878 C C . GLY A 1 115 ? -12.175 -0.113 22.882 1.00 92.62 115 GLY A C 1
ATOM 879 O O . GLY A 1 115 ? -12.054 0.969 23.450 1.00 92.62 115 GLY A O 1
ATOM 880 N N . LYS A 1 116 ? -11.133 -0.941 22.736 1.00 94.94 116 LYS A N 1
ATOM 881 C CA . LYS A 1 116 ? -9.777 -0.644 23.217 1.00 94.94 116 LYS A CA 1
ATOM 882 C C . LYS A 1 116 ? -8.912 -0.106 22.086 1.00 94.94 116 LYS A C 1
ATOM 884 O O . LYS A 1 116 ? -8.931 -0.658 20.991 1.00 94.94 116 LYS A O 1
ATOM 889 N N . LYS A 1 117 ? -8.124 0.934 22.364 1.00 96.38 117 LYS A N 1
ATOM 890 C CA . LYS A 1 117 ? -7.121 1.458 21.430 1.00 96.38 117 LYS A CA 1
ATOM 891 C C . LYS A 1 117 ? -5.993 0.441 21.266 1.00 96.38 117 LYS A C 1
ATOM 893 O O . LYS A 1 117 ? -5.397 0.038 22.261 1.00 96.38 117 LYS A O 1
ATOM 898 N N . VAL A 1 118 ? -5.730 0.035 20.028 1.00 95.44 118 VAL A N 1
ATOM 899 C CA . VAL A 1 118 ? -4.713 -0.979 19.698 1.00 95.44 118 VAL A CA 1
ATOM 900 C C . VAL A 1 118 ? -3.574 -0.433 18.840 1.00 95.44 118 VAL A C 1
ATOM 902 O O . 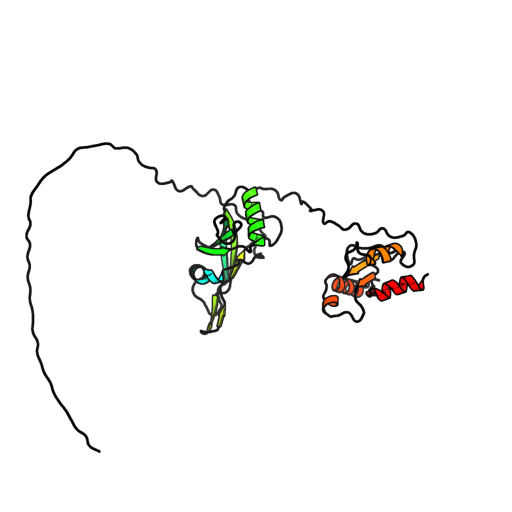VAL A 1 118 ? -2.547 -1.086 18.706 1.00 95.44 118 VAL A O 1
ATOM 905 N N . GLY A 1 119 ? -3.735 0.764 18.278 1.00 94.94 119 GLY A N 1
ATOM 906 C CA . GLY A 1 119 ? -2.723 1.401 17.445 1.00 94.94 119 GLY A CA 1
ATOM 907 C C . GLY A 1 119 ? -3.293 2.560 16.638 1.00 94.94 119 GLY A C 1
ATOM 908 O O . GLY A 1 119 ? -4.375 3.077 16.933 1.00 94.94 119 GLY A O 1
ATOM 909 N N . TYR A 1 120 ? -2.548 2.942 15.609 1.00 95.69 120 TYR A N 1
ATOM 910 C CA . TYR A 1 120 ? -2.888 4.000 14.663 1.00 95.69 120 TYR A CA 1
ATOM 911 C C . TYR A 1 120 ? -2.690 3.524 13.225 1.00 95.69 120 TYR A C 1
ATOM 913 O O . TYR A 1 120 ? -1.976 2.553 12.978 1.00 95.69 120 TYR A O 1
ATOM 921 N N . LEU A 1 121 ? -3.293 4.223 12.265 1.00 93.94 121 LEU A N 1
ATOM 922 C CA . LEU A 1 121 ? -2.882 4.096 10.869 1.00 93.94 121 LEU A CA 1
ATOM 923 C C . LEU A 1 121 ? -1.496 4.733 10.658 1.00 93.94 121 LEU A C 1
ATOM 925 O O . LEU A 1 121 ? -1.190 5.741 11.303 1.00 93.94 121 LEU A O 1
ATOM 929 N N . PRO A 1 122 ? -0.664 4.203 9.738 1.00 91.38 122 PRO A N 1
ATOM 930 C CA . PRO A 1 122 ? 0.567 4.871 9.322 1.00 91.38 122 PRO A CA 1
ATOM 931 C C . PRO A 1 122 ? 0.280 6.307 8.883 1.00 91.38 122 PRO A C 1
ATOM 933 O O . PRO A 1 122 ? -0.710 6.537 8.198 1.00 91.38 122 PRO A O 1
ATOM 936 N N . ARG A 1 123 ? 1.151 7.264 9.214 1.00 87.88 123 ARG A N 1
ATOM 937 C CA . ARG A 1 123 ? 0.915 8.709 9.017 1.00 87.88 123 ARG A CA 1
ATOM 938 C C . ARG A 1 123 ? 0.407 9.087 7.620 1.00 87.88 123 ARG A C 1
ATOM 940 O O . ARG A 1 123 ? -0.600 9.776 7.489 1.00 87.88 123 ARG A O 1
ATOM 947 N N . GLU A 1 124 ? 1.065 8.592 6.573 1.00 86.94 124 GLU A N 1
ATOM 948 C CA . GLU A 1 124 ? 0.653 8.841 5.181 1.00 86.94 124 GLU A CA 1
ATOM 949 C C . GLU A 1 124 ? -0.749 8.286 4.885 1.00 86.94 124 GLU A C 1
ATOM 951 O O . GLU A 1 124 ? -1.555 8.901 4.185 1.00 86.94 124 GLU A O 1
ATOM 956 N N . GLN A 1 125 ? -1.063 7.123 5.456 1.00 89.88 125 GLN A N 1
ATOM 957 C CA . GLN A 1 125 ? -2.365 6.485 5.307 1.00 89.88 125 GLN A CA 1
ATOM 958 C C . GLN A 1 125 ? -3.430 7.184 6.147 1.00 89.88 125 GLN A C 1
ATOM 960 O O . GLN A 1 125 ? -4.549 7.339 5.672 1.00 89.88 125 GLN A O 1
ATOM 965 N N . ALA A 1 126 ? -3.086 7.655 7.345 1.00 91.69 126 ALA A N 1
ATOM 966 C CA . ALA A 1 126 ? -3.963 8.418 8.219 1.00 91.69 126 ALA A CA 1
ATOM 967 C C . ALA A 1 126 ? -4.428 9.713 7.537 1.00 91.69 126 ALA A C 1
ATOM 969 O O . ALA A 1 126 ? -5.624 9.982 7.508 1.00 91.69 126 ALA A O 1
ATOM 970 N N . GLN A 1 127 ? -3.523 10.434 6.865 1.00 91.25 127 GLN A N 1
ATOM 971 C CA . GLN A 1 127 ? -3.880 11.598 6.049 1.00 91.25 127 GLN A CA 1
ATOM 972 C C . GLN A 1 127 ? -4.866 11.241 4.929 1.00 91.25 127 GLN A C 1
ATOM 974 O O . GLN A 1 127 ? -5.913 11.875 4.806 1.00 91.25 127 GLN A O 1
ATOM 979 N N . ARG A 1 128 ? -4.568 10.205 4.133 1.00 91.56 128 ARG A N 1
ATOM 980 C CA . ARG A 1 128 ? -5.434 9.777 3.022 1.00 91.56 128 ARG A CA 1
ATOM 981 C C . ARG A 1 128 ? -6.813 9.327 3.505 1.00 91.56 128 ARG A C 1
ATOM 983 O O . ARG A 1 128 ? -7.826 9.755 2.959 1.00 91.56 128 ARG A O 1
ATOM 990 N N . VAL A 1 129 ? -6.850 8.433 4.490 1.00 91.19 129 VAL A N 1
ATOM 991 C CA . VAL A 1 129 ? -8.091 7.866 5.032 1.00 91.19 129 VAL A CA 1
ATOM 992 C C . VAL A 1 129 ? -8.888 8.952 5.746 1.00 91.19 129 VAL A C 1
ATOM 994 O O . VAL A 1 129 ? -10.076 9.093 5.486 1.00 91.19 129 VAL A O 1
ATOM 997 N N . GLY A 1 130 ? -8.236 9.762 6.581 1.00 91.19 130 GLY A N 1
ATOM 998 C CA . GLY A 1 130 ? -8.860 10.857 7.319 1.00 91.19 130 GLY A CA 1
ATOM 999 C C . GLY A 1 130 ? -9.461 11.926 6.408 1.00 91.19 130 GLY A C 1
ATOM 1000 O O . GLY A 1 130 ? -10.549 12.418 6.701 1.00 91.19 130 GLY A O 1
ATOM 1001 N N . GLN A 1 131 ? -8.810 12.240 5.282 1.00 90.19 131 GLN A N 1
ATOM 1002 C CA . GLN A 1 131 ? -9.374 13.128 4.266 1.00 90.19 131 GLN A CA 1
ATOM 1003 C C . GLN A 1 131 ? -10.619 12.515 3.610 1.00 90.19 131 GLN A C 1
ATOM 1005 O O . GLN A 1 131 ? -11.645 13.181 3.533 1.00 90.19 131 GLN A O 1
ATOM 1010 N N . GLN A 1 132 ? -10.570 11.245 3.195 1.00 90.81 132 GLN A N 1
ATOM 1011 C CA . GLN A 1 132 ? -11.734 10.590 2.581 1.00 90.81 132 GLN A CA 1
ATOM 1012 C C . GLN A 1 132 ? -12.903 10.435 3.568 1.00 90.81 132 GLN A C 1
ATOM 1014 O O . GLN A 1 132 ? -14.057 10.534 3.165 1.00 90.81 132 GLN A O 1
ATOM 1019 N N . MET A 1 133 ? -12.623 10.238 4.861 1.00 90.88 133 MET A N 1
ATOM 1020 C CA . MET A 1 133 ? -13.634 10.249 5.924 1.00 90.88 133 MET A CA 1
ATOM 1021 C C . MET A 1 133 ? -14.285 11.633 6.069 1.00 90.88 133 MET A C 1
ATOM 1023 O O . MET A 1 133 ? -15.507 11.727 6.150 1.00 90.88 133 MET A O 1
ATOM 1027 N N . LEU A 1 134 ? -13.489 12.707 6.027 1.00 90.00 134 LEU A N 1
ATOM 1028 C CA . LEU A 1 134 ? -13.990 14.083 6.075 1.00 90.00 134 LEU A CA 1
ATOM 1029 C C . LEU A 1 134 ? -14.857 14.421 4.852 1.00 90.00 134 LEU A C 1
ATOM 1031 O O . LEU A 1 134 ? -15.939 14.978 5.009 1.00 90.00 134 LEU A O 1
ATOM 1035 N N . GLU A 1 135 ? -14.409 14.051 3.650 1.00 88.06 135 GLU A N 1
ATOM 1036 C CA . GLU A 1 135 ? -15.159 14.229 2.395 1.00 88.06 135 GLU A CA 1
ATOM 1037 C C . GLU A 1 135 ? -16.483 13.452 2.403 1.00 88.06 135 GLU A C 1
ATOM 1039 O O . GLU A 1 135 ? -17.493 13.929 1.890 1.00 88.06 135 GLU A O 1
ATOM 1044 N N . ALA A 1 136 ? -16.491 12.276 3.031 1.00 86.38 136 ALA A N 1
ATOM 1045 C CA . ALA A 1 136 ? -17.681 11.463 3.249 1.00 86.38 136 ALA A CA 1
ATOM 1046 C C . ALA A 1 136 ? -18.575 11.955 4.406 1.00 86.38 136 ALA A C 1
ATOM 1048 O O . ALA A 1 136 ? -19.665 11.415 4.593 1.00 86.38 136 ALA A O 1
ATOM 1049 N N . GLY A 1 137 ? -18.133 12.940 5.197 1.00 88.50 137 GLY A N 1
ATOM 1050 C CA . GLY A 1 137 ? -18.862 13.437 6.367 1.00 88.50 137 GLY A CA 1
ATOM 1051 C C . GLY A 1 137 ? -18.962 12.429 7.518 1.00 88.50 137 GLY A C 1
ATOM 1052 O O . GLY A 1 137 ? -19.918 12.477 8.290 1.00 88.50 137 GLY A O 1
ATOM 1053 N N . ILE A 1 138 ? -18.006 11.501 7.628 1.00 90.19 138 ILE A N 1
ATOM 1054 C CA . ILE A 1 138 ? -17.964 10.474 8.676 1.00 90.19 138 ILE A CA 1
ATOM 1055 C C . ILE A 1 138 ? -16.774 10.698 9.612 1.00 90.19 138 ILE A C 1
ATOM 1057 O O . ILE A 1 138 ? -15.662 10.989 9.182 1.00 90.19 138 ILE A O 1
ATOM 1061 N N . GLU A 1 139 ? -16.987 10.504 10.911 1.00 88.94 139 GLU A N 1
ATOM 1062 C CA . GLU A 1 139 ? -15.912 10.601 11.914 1.00 88.94 139 GLU A CA 1
ATOM 1063 C C . GLU A 1 139 ? -15.337 9.235 12.303 1.00 88.94 139 GLU A C 1
ATOM 1065 O O . GLU A 1 139 ? -14.203 9.140 12.780 1.00 88.94 139 GLU A O 1
ATOM 1070 N N . ALA A 1 140 ? -16.098 8.165 12.055 1.00 92.62 140 ALA A N 1
ATOM 1071 C CA . ALA A 1 140 ? -15.690 6.804 12.350 1.00 92.62 140 ALA A CA 1
ATOM 1072 C C . ALA A 1 140 ? -16.172 5.803 11.292 1.00 92.62 140 ALA A C 1
ATOM 1074 O O . ALA A 1 140 ? -17.241 5.965 10.701 1.00 92.62 140 ALA A O 1
ATOM 1075 N N . ALA A 1 141 ? -15.380 4.752 11.078 1.00 94.00 141 ALA A N 1
ATOM 1076 C CA . ALA A 1 141 ? -15.683 3.672 10.145 1.00 94.00 141 ALA A CA 1
ATOM 1077 C C . ALA A 1 141 ? -15.241 2.312 10.700 1.00 94.00 141 ALA A C 1
ATOM 1079 O O . ALA A 1 141 ? -14.231 2.215 11.388 1.00 94.00 141 ALA A O 1
ATOM 1080 N N . VAL A 1 142 ? -15.972 1.245 10.389 1.00 95.12 142 VAL A N 1
ATOM 1081 C CA . VAL A 1 142 ? -15.660 -0.128 10.806 1.00 95.12 142 VAL A CA 1
ATOM 1082 C C . VAL A 1 142 ? -15.028 -0.892 9.649 1.00 95.12 142 VAL A C 1
ATOM 1084 O O . VAL A 1 142 ? -15.544 -0.865 8.536 1.00 95.12 142 VAL A O 1
ATOM 1087 N N . CYS A 1 143 ? -13.946 -1.619 9.904 1.00 94.12 143 CYS A N 1
ATOM 1088 C CA . CYS A 1 143 ? -13.331 -2.551 8.959 1.00 94.12 143 CYS A CA 1
ATOM 1089 C C . CYS A 1 143 ? -13.030 -3.890 9.636 1.00 94.12 143 CYS A C 1
ATOM 1091 O O . CYS A 1 143 ? -12.946 -3.971 10.861 1.00 94.12 143 CYS A O 1
ATOM 1093 N N . ALA A 1 144 ? -12.832 -4.939 8.839 1.00 94.38 144 ALA A N 1
ATOM 1094 C CA . ALA A 1 144 ? -12.289 -6.185 9.360 1.00 94.38 144 ALA A CA 1
ATOM 1095 C C . ALA A 1 144 ? -10.803 -6.002 9.705 1.00 94.38 144 ALA A C 1
ATOM 1097 O O . ALA A 1 144 ? -10.045 -5.364 8.970 1.00 94.38 144 ALA A O 1
ATOM 1098 N N . ALA A 1 145 ? -10.374 -6.605 10.804 1.00 95.38 145 ALA A N 1
ATOM 1099 C CA . ALA A 1 145 ? -8.998 -6.621 11.258 1.00 95.38 145 ALA A CA 1
ATOM 1100 C C . ALA A 1 145 ? -8.570 -8.036 11.619 1.00 95.38 145 ALA A C 1
ATOM 1102 O O . ALA A 1 145 ? -9.356 -8.821 12.141 1.00 95.38 145 ALA A O 1
ATOM 1103 N N . ARG A 1 146 ? -7.300 -8.345 11.388 1.00 94.81 146 ARG A N 1
ATOM 1104 C CA . ARG A 1 146 ? -6.666 -9.586 11.804 1.00 94.81 146 ARG A CA 1
ATOM 1105 C C . ARG A 1 146 ? -5.562 -9.275 12.800 1.00 94.81 146 ARG A C 1
ATOM 1107 O O . ARG A 1 146 ? -4.636 -8.529 12.489 1.00 94.81 146 ARG A O 1
ATOM 1114 N N . VAL A 1 147 ? -5.649 -9.879 13.977 1.00 93.38 147 VAL A N 1
ATOM 1115 C CA . VAL A 1 147 ? -4.623 -9.787 15.017 1.00 93.38 147 VAL A CA 1
ATOM 1116 C C . VAL A 1 147 ? -3.819 -11.078 15.017 1.00 93.38 147 VAL A C 1
ATOM 1118 O O . VAL A 1 147 ? -4.401 -12.166 15.033 1.00 93.38 147 VAL A O 1
ATOM 1121 N N . ARG A 1 148 ? -2.487 -10.964 14.977 1.00 91.31 148 ARG A N 1
ATOM 1122 C CA . ARG A 1 148 ? -1.562 -12.107 15.002 1.00 91.31 148 ARG A CA 1
ATOM 1123 C C . ARG A 1 148 ? -0.392 -11.873 15.938 1.00 91.31 148 ARG A C 1
ATOM 1125 O O . ARG A 1 148 ? -0.013 -10.732 16.160 1.00 91.31 148 ARG A O 1
ATOM 1132 N N . GLY A 1 149 ? 0.216 -12.952 16.415 1.00 89.94 149 GLY A N 1
ATOM 1133 C CA . GLY A 1 149 ? 1.411 -12.898 17.255 1.00 89.94 149 GLY A CA 1
ATOM 1134 C C . GLY A 1 149 ? 1.096 -13.314 18.682 1.00 89.94 149 GLY A C 1
ATOM 1135 O O . GLY A 1 149 ? 0.288 -14.217 18.887 1.00 89.94 149 GLY A O 1
ATOM 1136 N N . GLY A 1 150 ? 1.761 -12.706 19.659 1.00 85.06 150 GLY A N 1
ATOM 1137 C CA . GLY A 1 150 ? 1.586 -13.085 21.058 1.00 85.06 150 GLY A CA 1
ATOM 1138 C C . GLY A 1 150 ? 2.143 -14.471 21.378 1.00 85.06 150 GLY A C 1
ATOM 1139 O O . GLY A 1 150 ? 1.615 -15.165 22.249 1.00 85.06 150 GLY A O 1
ATOM 1140 N N . TRP A 1 151 ? 3.165 -14.920 20.646 1.00 86.19 151 TRP A N 1
ATOM 1141 C CA . TRP A 1 151 ? 3.806 -16.197 20.937 1.00 86.19 151 TRP A CA 1
ATOM 1142 C C . TRP A 1 151 ? 4.905 -16.019 21.983 1.00 86.19 151 TRP A C 1
ATOM 1144 O O . TRP A 1 151 ? 5.556 -14.980 22.030 1.00 86.19 151 TRP A O 1
ATOM 1154 N N . ARG A 1 152 ? 5.120 -17.026 22.826 1.00 82.75 152 ARG A N 1
ATOM 1155 C CA . ARG A 1 152 ? 6.220 -17.050 23.795 1.00 82.75 152 ARG A CA 1
ATOM 1156 C C . ARG A 1 152 ? 6.792 -18.454 23.903 1.00 82.75 152 ARG A C 1
ATOM 1158 O O . ARG A 1 152 ? 6.110 -19.367 24.370 1.00 82.75 152 ARG A O 1
ATOM 1165 N N . THR A 1 153 ? 8.038 -18.622 23.470 1.00 76.31 153 THR A N 1
ATOM 1166 C CA . THR A 1 153 ? 8.743 -19.912 23.523 1.00 76.31 153 THR A CA 1
ATOM 1167 C C . THR A 1 153 ? 9.439 -20.096 24.868 1.00 76.31 153 THR A C 1
ATOM 1169 O O . THR A 1 153 ? 9.432 -21.194 25.424 1.00 76.31 153 THR A O 1
ATOM 1172 N N . ASN A 1 154 ? 10.021 -19.025 25.414 1.00 77.38 154 ASN A N 1
ATOM 1173 C CA . ASN A 1 154 ? 10.652 -19.001 26.735 1.00 77.38 154 ASN A CA 1
ATOM 1174 C C . ASN A 1 154 ? 10.613 -17.577 27.334 1.00 77.38 154 ASN A C 1
ATOM 1176 O O . ASN A 1 154 ? 9.953 -16.684 26.808 1.00 77.38 154 ASN A O 1
ATOM 1180 N N . GLN A 1 155 ? 11.285 -17.350 28.467 1.00 71.31 155 GLN A N 1
ATOM 1181 C CA . GLN A 1 155 ? 11.239 -16.057 29.159 1.00 71.31 155 GLN A CA 1
ATOM 1182 C C . GLN A 1 155 ? 11.934 -14.894 28.423 1.00 71.31 155 GLN A C 1
ATOM 1184 O O . GLN A 1 155 ? 11.645 -13.750 28.759 1.00 71.31 155 GLN A O 1
ATOM 1189 N N . TYR A 1 156 ? 12.792 -15.184 27.439 1.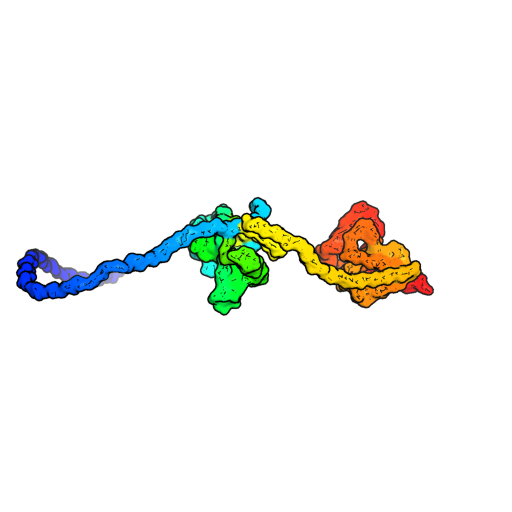00 72.19 156 TYR A N 1
ATOM 1190 C CA . TYR A 1 156 ? 13.568 -14.217 26.648 1.00 72.19 156 TYR A CA 1
ATOM 1191 C C . TYR A 1 156 ? 13.185 -14.194 25.158 1.00 72.19 156 TYR A C 1
ATOM 1193 O O . TYR A 1 156 ? 13.747 -13.404 24.406 1.00 72.19 156 TYR A O 1
ATOM 1201 N N . ASP A 1 157 ? 12.269 -15.066 24.731 1.00 79.19 157 ASP A N 1
ATOM 1202 C CA . ASP A 1 157 ? 11.888 -15.255 23.331 1.00 79.19 157 ASP A CA 1
ATOM 1203 C C . ASP A 1 157 ? 10.362 -15.215 23.202 1.00 79.19 157 ASP A C 1
ATOM 1205 O O . ASP A 1 157 ? 9.658 -16.215 23.414 1.00 79.19 157 ASP A O 1
ATOM 1209 N N . GLU A 1 158 ? 9.863 -14.013 22.924 1.00 82.94 158 GLU A N 1
ATOM 1210 C CA . GLU A 1 158 ? 8.452 -13.708 22.727 1.00 82.94 158 GLU A CA 1
ATOM 1211 C C . GLU A 1 158 ? 8.246 -12.788 21.521 1.00 82.94 158 GLU A C 1
ATOM 1213 O O . GLU A 1 158 ? 9.064 -11.919 21.219 1.00 82.94 158 GLU A O 1
ATOM 1218 N N . GLY A 1 159 ? 7.132 -12.990 20.822 1.00 84.00 159 GLY A N 1
ATOM 1219 C CA . GLY A 1 159 ? 6.691 -12.154 19.718 1.00 84.00 159 GLY A CA 1
ATOM 1220 C C . GLY A 1 159 ? 5.470 -11.337 20.107 1.00 84.00 159 GLY A C 1
ATOM 1221 O O . GLY A 1 159 ? 4.469 -11.884 20.569 1.00 84.00 159 GLY A O 1
ATOM 1222 N N . HIS A 1 160 ? 5.527 -10.033 19.850 1.00 87.19 160 HIS A N 1
ATOM 1223 C CA . HIS A 1 160 ? 4.414 -9.118 20.081 1.00 87.19 160 HIS A CA 1
ATOM 1224 C C . HIS A 1 160 ? 3.196 -9.413 19.201 1.00 87.19 160 HIS A C 1
ATOM 1226 O O . HIS A 1 160 ? 3.282 -10.044 18.144 1.00 87.19 160 HIS A O 1
ATOM 1232 N N . TYR A 1 161 ? 2.046 -8.920 19.647 1.00 88.69 161 TYR A N 1
ATOM 1233 C CA . TYR A 1 161 ? 0.839 -8.848 18.842 1.00 88.69 161 TYR A CA 1
ATOM 1234 C C . TYR A 1 161 ? 0.953 -7.728 17.804 1.00 88.69 161 TYR A C 1
ATOM 1236 O O . TYR A 1 161 ? 1.268 -6.590 18.151 1.00 88.69 161 TYR A O 1
ATOM 1244 N N . GLY A 1 162 ? 0.648 -8.049 16.549 1.00 91.06 162 GLY A N 1
ATOM 1245 C CA . GLY A 1 162 ? 0.497 -7.107 15.442 1.00 91.06 162 GLY A CA 1
ATOM 1246 C C . GLY A 1 162 ? -0.933 -7.100 14.903 1.00 91.06 162 GLY A C 1
ATOM 1247 O O . GLY A 1 162 ? -1.654 -8.101 15.003 1.00 91.06 162 GLY A O 1
ATOM 1248 N N . VAL A 1 163 ? -1.341 -5.972 14.320 1.00 94.00 163 VAL A N 1
ATOM 1249 C CA . VAL A 1 163 ? -2.702 -5.766 13.806 1.00 94.00 163 VAL A CA 1
ATOM 1250 C C . VAL A 1 163 ? -2.655 -5.426 12.323 1.00 94.00 163 VAL A C 1
ATOM 1252 O O . VAL A 1 163 ? -1.956 -4.509 11.905 1.00 94.00 163 VAL A O 1
ATOM 1255 N N . ARG A 1 164 ? -3.448 -6.138 11.520 1.00 94.69 164 ARG A N 1
ATOM 1256 C CA . ARG A 1 164 ? -3.638 -5.855 10.094 1.00 94.69 164 ARG A CA 1
ATOM 1257 C C . ARG A 1 164 ? -5.085 -5.532 9.780 1.00 94.69 164 ARG A C 1
ATOM 1259 O O . ARG A 1 164 ? -5.981 -6.179 10.304 1.00 94.69 164 ARG A O 1
ATOM 1266 N N . LEU A 1 165 ? -5.318 -4.573 8.896 1.00 94.56 165 LEU A N 1
ATOM 1267 C CA . LEU A 1 165 ? -6.631 -4.027 8.568 1.00 94.56 165 LEU A CA 1
ATOM 1268 C C . LEU A 1 165 ? -7.004 -4.344 7.119 1.00 94.56 165 LEU A C 1
ATOM 1270 O O . LEU A 1 165 ? -6.165 -4.295 6.213 1.00 94.56 165 LEU A O 1
ATOM 1274 N N . ALA A 1 166 ? -8.281 -4.640 6.891 1.00 93.50 166 ALA A N 1
ATOM 1275 C CA . ALA A 1 166 ? -8.870 -4.867 5.575 1.00 93.50 166 ALA A CA 1
ATOM 1276 C C . ALA A 1 166 ? -9.170 -3.534 4.872 1.00 93.50 166 ALA A C 1
ATOM 1278 O O . ALA A 1 166 ? -10.313 -3.198 4.571 1.00 93.50 166 ALA A O 1
ATOM 1279 N N . ILE A 1 167 ? -8.119 -2.743 4.658 1.00 91.62 167 ILE A N 1
ATOM 1280 C CA . ILE A 1 167 ? -8.170 -1.424 4.024 1.00 91.62 167 ILE A CA 1
ATOM 1281 C C . ILE A 1 167 ? -7.045 -1.366 2.995 1.00 91.62 167 ILE A C 1
ATOM 1283 O O . ILE A 1 167 ? -5.935 -1.798 3.301 1.00 91.62 167 ILE A O 1
ATOM 1287 N N . PRO A 1 168 ? -7.275 -0.845 1.779 1.00 88.19 168 PRO A N 1
ATOM 1288 C CA . PRO A 1 168 ? -6.220 -0.732 0.780 1.00 88.19 168 PRO A CA 1
ATOM 1289 C C . PRO A 1 168 ? -5.061 0.138 1.267 1.00 88.19 168 PRO A C 1
ATOM 1291 O O . PRO A 1 168 ? -5.293 1.218 1.804 1.00 88.19 168 PRO A O 1
ATOM 1294 N N . ASN A 1 169 ? -3.823 -0.249 0.944 1.00 87.44 169 ASN A N 1
ATOM 1295 C CA . ASN A 1 169 ? -2.634 0.586 1.177 1.00 87.44 169 ASN A CA 1
ATOM 1296 C C . ASN A 1 169 ? -2.598 1.854 0.309 1.00 87.44 169 ASN A C 1
ATOM 1298 O O . ASN A 1 169 ? -1.843 2.773 0.596 1.00 87.44 169 ASN A O 1
ATOM 1302 N N . HIS A 1 170 ? -3.379 1.908 -0.773 1.00 82.50 170 HIS A N 1
ATOM 1303 C CA . HIS A 1 170 ? -3.393 3.032 -1.706 1.00 82.50 170 HIS A CA 1
ATOM 1304 C C . HIS A 1 170 ? -4.776 3.207 -2.335 1.00 82.50 170 HIS A C 1
ATOM 1306 O O . HIS A 1 170 ? -5.496 2.233 -2.543 1.00 82.50 170 HIS A O 1
ATOM 1312 N N . GLY A 1 171 ? -5.100 4.435 -2.734 1.00 84.44 171 GLY A N 1
ATOM 1313 C CA . GLY A 1 171 ? -6.291 4.731 -3.530 1.00 84.44 171 GLY A CA 1
ATOM 1314 C C . GLY A 1 171 ? -7.526 5.071 -2.699 1.00 84.44 171 GLY A C 1
ATOM 1315 O O . GLY A 1 171 ? -7.426 5.647 -1.617 1.00 84.44 171 GLY A O 1
ATOM 1316 N N . TRP A 1 172 ? -8.698 4.782 -3.248 1.00 85.50 172 TRP A N 1
ATOM 1317 C CA . TRP A 1 172 ? -9.985 5.117 -2.643 1.00 85.50 172 TRP A CA 1
ATOM 1318 C C . TRP A 1 172 ? -10.518 3.989 -1.749 1.00 85.50 172 TRP A C 1
ATOM 1320 O O . TRP A 1 172 ? -10.217 2.817 -1.991 1.00 85.50 172 TRP A O 1
ATOM 1330 N N . ILE A 1 173 ? -11.284 4.354 -0.719 1.00 88.69 173 ILE A N 1
ATOM 1331 C CA . ILE A 1 173 ? -11.910 3.450 0.250 1.00 88.69 173 ILE A CA 1
ATOM 1332 C C . ILE A 1 173 ? -13.430 3.508 0.085 1.00 88.69 173 ILE A C 1
ATOM 1334 O O . ILE A 1 173 ? -14.032 4.571 0.206 1.00 88.69 173 ILE A O 1
ATOM 1338 N N . ASP A 1 174 ? -14.049 2.346 -0.125 1.00 89.56 174 ASP A N 1
ATOM 1339 C CA . ASP A 1 174 ? -15.503 2.206 -0.072 1.00 89.56 174 ASP A CA 1
ATOM 1340 C C . ASP A 1 174 ? -15.945 2.098 1.389 1.00 89.56 174 ASP A C 1
ATOM 1342 O O . ASP A 1 174 ? -15.784 1.051 2.012 1.00 89.56 174 ASP A O 1
ATOM 1346 N N . PHE A 1 175 ? -16.499 3.174 1.944 1.00 88.75 175 PHE A N 1
ATOM 1347 C CA . PHE A 1 175 ? -17.037 3.195 3.308 1.00 88.75 175 PHE A CA 1
ATOM 1348 C C . PHE A 1 175 ? -18.429 2.546 3.439 1.00 88.75 175 PHE A C 1
ATOM 1350 O O . PHE A 1 175 ? -19.029 2.585 4.513 1.00 88.75 175 PHE A O 1
ATOM 1357 N N . GLY A 1 176 ? -18.978 1.978 2.361 1.00 84.88 176 GLY A N 1
ATOM 1358 C CA . GLY A 1 176 ? -2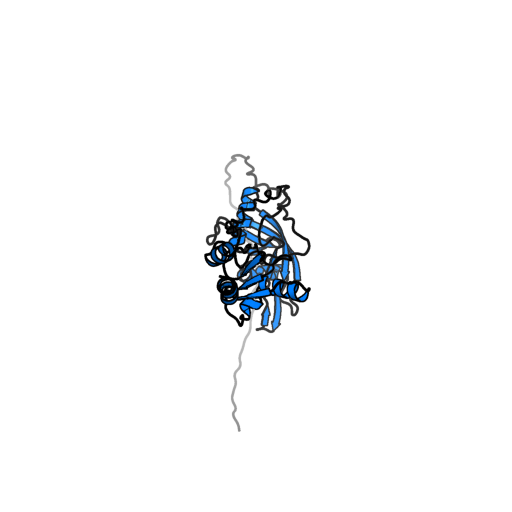0.278 1.309 2.358 1.00 84.88 176 GLY A CA 1
ATOM 1359 C C . GLY A 1 176 ? -21.480 2.256 2.400 1.00 84.88 176 GLY A C 1
ATOM 1360 O O . GLY A 1 176 ? -22.608 1.784 2.509 1.00 84.88 176 GLY A O 1
ATOM 1361 N N . ILE A 1 177 ? -21.252 3.566 2.278 1.00 83.06 177 ILE A N 1
ATOM 1362 C CA . ILE A 1 177 ? -22.265 4.634 2.365 1.00 83.06 177 ILE A CA 1
ATOM 1363 C C . ILE A 1 177 ? -22.860 5.032 1.002 1.00 83.06 177 ILE A C 1
ATOM 1365 O O . ILE A 1 177 ? -23.548 6.040 0.896 1.00 83.06 177 ILE A O 1
ATOM 1369 N N . GLY A 1 178 ? -22.580 4.262 -0.055 1.00 74.25 178 GLY A N 1
ATOM 1370 C CA . GLY A 1 178 ? -23.082 4.539 -1.407 1.00 74.25 178 GLY A CA 1
ATOM 1371 C C . GLY A 1 178 ? -22.355 5.671 -2.139 1.00 74.25 178 GLY A C 1
ATOM 1372 O O . GLY A 1 178 ? -22.803 6.077 -3.207 1.00 74.25 178 GLY A O 1
ATOM 1373 N N . ALA A 1 179 ? -21.238 6.166 -1.596 1.00 70.94 179 ALA A N 1
ATOM 1374 C CA . ALA A 1 179 ? -20.344 7.056 -2.324 1.00 70.94 179 ALA A CA 1
ATOM 1375 C C . ALA A 1 179 ? -19.748 6.299 -3.517 1.00 70.94 179 ALA A C 1
ATOM 1377 O O . ALA A 1 179 ? -19.135 5.242 -3.350 1.00 70.94 179 ALA A O 1
ATOM 1378 N N . GLU A 1 180 ? -19.954 6.823 -4.721 1.00 64.06 180 GLU A N 1
ATOM 1379 C CA . GLU A 1 180 ? -19.366 6.244 -5.921 1.00 64.06 180 GLU A CA 1
ATOM 1380 C C . GLU A 1 180 ? -17.842 6.450 -5.872 1.00 64.06 180 GLU A C 1
ATOM 1382 O O . GLU A 1 180 ? -17.386 7.513 -5.429 1.00 64.06 180 GLU A O 1
ATOM 1387 N N . PRO A 1 181 ? -17.029 5.457 -6.287 1.00 65.31 181 PRO A N 1
ATOM 1388 C CA . PRO A 1 181 ? -15.592 5.649 -6.377 1.00 65.31 181 PRO A CA 1
ATOM 1389 C C . PRO A 1 181 ? -15.318 6.917 -7.187 1.00 65.31 181 PRO A C 1
ATOM 1391 O O . PRO A 1 181 ? -15.957 7.090 -8.230 1.00 65.31 181 PRO A O 1
ATOM 1394 N N . PRO A 1 182 ? -14.375 7.786 -6.774 1.00 64.81 182 PRO A N 1
ATOM 1395 C CA . PRO A 1 182 ? -14.027 8.957 -7.553 1.00 64.81 182 PRO A CA 1
ATOM 1396 C C . PRO A 1 182 ? -13.708 8.461 -8.955 1.00 64.81 182 PRO A C 1
ATOM 1398 O O . PRO A 1 182 ? -12.822 7.610 -9.116 1.00 64.81 182 PRO A O 1
ATOM 1401 N N . ALA A 1 183 ? -14.494 8.923 -9.938 1.00 59.41 183 ALA A N 1
ATOM 1402 C CA . ALA A 1 183 ? -14.346 8.551 -11.337 1.00 59.41 183 ALA A CA 1
ATOM 1403 C C . ALA A 1 183 ? -12.876 8.717 -11.643 1.00 59.41 183 ALA A C 1
ATOM 1405 O O . ALA A 1 183 ? -12.432 9.858 -11.553 1.00 59.41 183 ALA A O 1
ATOM 1406 N N . ARG A 1 184 ? -12.146 7.595 -11.830 1.00 51.44 184 ARG A N 1
ATOM 1407 C CA . ARG A 1 184 ? -10.680 7.538 -11.729 1.00 51.44 184 ARG A CA 1
ATOM 1408 C C . ARG A 1 184 ? -10.131 8.848 -12.250 1.00 51.44 184 ARG A C 1
ATOM 1410 O O . ARG A 1 184 ? -9.986 9.013 -13.460 1.00 51.44 184 ARG A O 1
ATOM 1417 N N . ALA A 1 185 ? -9.814 9.765 -11.339 1.00 48.62 185 ALA A N 1
ATOM 1418 C CA . ALA A 1 185 ? -8.911 10.823 -11.668 1.00 48.62 185 ALA A CA 1
ATOM 1419 C C . ALA A 1 185 ? -7.617 10.035 -11.761 1.00 48.62 185 ALA A C 1
ATOM 1421 O O . ALA A 1 185 ? -6.867 9.875 -10.800 1.00 48.62 185 ALA A O 1
ATOM 1422 N N . SER A 1 186 ? -7.374 9.457 -12.937 1.00 48.03 186 SER A N 1
ATOM 1423 C CA . SER A 1 186 ? -6.055 9.536 -13.488 1.00 48.03 186 SER A CA 1
ATOM 1424 C C . SER A 1 186 ? -5.719 11.011 -13.340 1.00 48.03 186 SER A C 1
ATOM 1426 O O . SER A 1 186 ? -6.008 11.800 -14.235 1.00 48.03 186 SER A O 1
ATOM 1428 N N . LEU A 1 187 ? -5.108 11.382 -12.200 1.00 42.34 187 LEU A N 1
ATOM 1429 C CA . LEU A 1 187 ? -3.963 12.270 -12.242 1.00 42.34 187 LEU A CA 1
ATOM 1430 C C . LEU A 1 187 ? -3.306 11.851 -13.540 1.00 42.34 187 LEU A C 1
ATOM 1432 O O . LEU A 1 187 ? -2.987 10.652 -13.634 1.00 42.34 187 LEU A O 1
ATOM 1436 N N . PRO A 1 188 ? -3.307 12.693 -14.591 1.00 38.78 188 PRO A N 1
ATOM 1437 C CA . PRO A 1 188 ? -2.657 12.297 -15.813 1.00 38.78 188 PRO A CA 1
ATOM 1438 C C . PRO A 1 188 ? -1.292 11.884 -15.312 1.00 38.78 188 PRO A C 1
ATOM 1440 O O . PRO A 1 188 ? -0.578 12.708 -14.739 1.00 38.78 188 PRO A O 1
ATOM 1443 N N . ARG A 1 189 ? -1.002 10.572 -15.359 1.00 45.25 189 ARG A N 1
ATOM 1444 C CA . ARG A 1 189 ? 0.345 10.087 -15.130 1.00 45.25 189 ARG A CA 1
ATOM 1445 C C . ARG A 1 189 ? 1.066 10.947 -16.123 1.00 45.25 189 ARG A C 1
ATOM 1447 O O . ARG A 1 189 ? 0.728 10.832 -17.301 1.00 45.25 189 ARG A O 1
ATOM 1454 N N . GLN A 1 190 ? 1.828 11.922 -15.637 1.00 48.53 190 GLN A N 1
ATOM 1455 C CA . GLN A 1 190 ? 2.373 12.959 -16.483 1.00 48.53 190 GLN A CA 1
ATOM 1456 C C . GLN A 1 190 ? 3.378 12.179 -17.306 1.00 48.53 190 GLN A C 1
ATOM 1458 O O . GLN A 1 190 ? 4.484 11.883 -16.869 1.00 48.53 190 GLN A O 1
ATOM 1463 N N . THR A 1 191 ? 2.899 11.605 -18.406 1.00 50.47 191 THR A N 1
ATOM 1464 C CA . THR A 1 191 ? 3.698 10.793 -19.281 1.00 50.47 191 THR A CA 1
ATOM 1465 C C . THR A 1 191 ? 4.496 11.868 -19.946 1.00 50.47 191 THR A C 1
ATOM 1467 O O . THR A 1 191 ? 3.986 12.525 -20.856 1.00 50.47 191 THR A O 1
ATOM 1470 N N . ALA A 1 192 ? 5.682 12.108 -19.390 1.00 58.34 192 ALA A N 1
ATOM 1471 C CA . ALA A 1 192 ? 6.765 12.783 -20.056 1.00 58.34 192 ALA A CA 1
ATOM 1472 C C . ALA A 1 192 ? 6.612 12.501 -21.552 1.00 58.34 192 ALA A C 1
ATOM 1474 O O . ALA A 1 192 ? 6.511 11.335 -21.970 1.00 58.34 192 ALA A O 1
ATOM 1475 N N . LYS A 1 193 ? 6.367 13.567 -22.319 1.00 70.44 193 LYS A N 1
ATOM 1476 C CA . LYS A 1 193 ? 5.988 13.455 -23.724 1.00 70.44 193 LYS A CA 1
ATOM 1477 C C . LYS A 1 193 ? 7.155 12.769 -24.423 1.00 70.44 193 LYS A C 1
ATOM 1479 O O . LYS A 1 193 ? 8.215 13.368 -24.553 1.00 70.44 193 LYS A O 1
ATOM 1484 N N . ARG A 1 194 ? 6.982 11.499 -24.804 1.00 83.06 194 ARG A N 1
ATOM 1485 C CA . ARG A 1 194 ? 8.076 10.723 -25.398 1.00 83.06 194 ARG A CA 1
ATOM 1486 C C . ARG A 1 194 ? 8.568 11.422 -26.664 1.00 83.06 194 ARG A C 1
ATOM 1488 O O . ARG A 1 194 ? 7.733 11.953 -27.408 1.00 83.06 194 ARG A O 1
ATOM 1495 N N . PRO A 1 195 ? 9.882 11.400 -26.923 1.00 87.75 195 PRO A N 1
ATOM 1496 C CA . PRO A 1 195 ? 10.433 11.985 -28.128 1.00 87.75 195 PRO A CA 1
ATOM 1497 C C . PRO A 1 195 ? 9.844 11.300 -29.363 1.00 87.75 195 PRO A C 1
ATOM 1499 O O . PRO A 1 195 ? 9.545 10.100 -29.367 1.00 87.75 195 PRO A O 1
ATOM 1502 N N . VAL A 1 196 ? 9.635 12.095 -30.408 1.00 88.44 196 VAL A N 1
ATOM 1503 C CA . VAL A 1 196 ? 9.156 11.606 -31.700 1.00 88.44 196 VAL A CA 1
ATOM 1504 C C . VAL A 1 196 ? 10.341 10.985 -32.431 1.00 88.44 196 VAL A C 1
ATOM 1506 O O . VAL A 1 196 ? 11.386 11.617 -32.554 1.00 88.44 196 VAL A O 1
ATOM 1509 N N . ALA A 1 197 ? 10.177 9.749 -32.899 1.00 91.50 197 ALA A N 1
ATOM 1510 C CA . ALA A 1 197 ? 11.201 9.064 -33.678 1.00 91.50 197 ALA A CA 1
ATOM 1511 C C . ALA A 1 197 ? 11.425 9.774 -35.021 1.00 91.50 197 ALA A C 1
ATOM 1513 O O . ALA A 1 197 ? 10.456 10.133 -35.699 1.00 91.50 197 ALA A O 1
ATOM 1514 N N . ALA A 1 198 ? 12.684 9.939 -35.421 1.00 90.50 198 ALA A N 1
ATOM 1515 C CA . ALA A 1 198 ? 13.032 10.416 -36.751 1.00 90.50 198 ALA A CA 1
ATOM 1516 C C . ALA A 1 198 ? 12.519 9.447 -37.832 1.00 90.50 198 ALA A C 1
ATOM 1518 O O . ALA A 1 198 ? 12.459 8.234 -37.630 1.00 90.50 198 ALA A O 1
ATOM 1519 N N . MET A 1 199 ? 12.159 9.982 -39.002 1.00 88.81 199 MET A N 1
ATOM 1520 C CA . MET A 1 199 ? 11.643 9.183 -40.128 1.00 88.81 199 MET A CA 1
ATOM 1521 C C . MET A 1 199 ? 12.717 8.321 -40.808 1.00 88.81 199 MET A C 1
ATOM 1523 O O . MET A 1 199 ? 12.399 7.468 -41.633 1.00 88.81 199 MET A O 1
ATOM 1527 N N . SER A 1 200 ? 13.983 8.547 -40.473 1.00 88.81 200 SER A N 1
ATOM 1528 C CA . SER A 1 200 ? 15.145 7.855 -41.014 1.00 88.81 200 SER A CA 1
ATOM 1529 C C . SER A 1 200 ? 16.219 7.758 -39.943 1.00 88.81 200 SER A C 1
ATOM 1531 O O . SER A 1 200 ? 16.297 8.615 -39.065 1.00 88.81 200 SER A O 1
ATOM 1533 N N . GLY A 1 201 ? 17.079 6.755 -40.056 1.00 88.50 201 GLY A N 1
ATOM 1534 C CA . GLY A 1 201 ? 18.238 6.616 -39.193 1.00 88.50 201 GLY A CA 1
ATOM 1535 C C . GLY A 1 201 ? 18.596 5.156 -38.947 1.00 88.50 201 GLY A C 1
ATOM 1536 O O . GLY A 1 201 ? 17.861 4.248 -39.347 1.00 88.50 201 GLY A O 1
ATOM 1537 N N . PRO A 1 202 ? 19.733 4.918 -38.291 1.00 91.12 202 PRO A N 1
ATOM 1538 C CA . PRO A 1 202 ? 20.282 3.580 -38.123 1.00 91.12 202 PRO A CA 1
ATOM 1539 C C . PRO A 1 202 ? 19.486 2.700 -37.156 1.00 91.12 202 PRO A C 1
ATOM 1541 O O . PRO A 1 202 ? 19.639 1.482 -37.163 1.00 91.12 202 PRO A O 1
ATOM 1544 N N . LEU A 1 203 ? 18.611 3.296 -36.342 1.00 92.69 203 LEU A N 1
ATOM 1545 C CA . LEU A 1 203 ? 17.704 2.578 -35.452 1.00 92.69 203 LEU A CA 1
ATOM 1546 C C . LEU A 1 203 ? 16.265 2.504 -35.986 1.00 92.69 203 LEU A C 1
ATOM 1548 O O . LEU A 1 203 ? 15.355 2.128 -35.241 1.00 92.69 203 LEU A O 1
ATOM 1552 N N . LEU A 1 204 ? 16.039 2.842 -37.261 1.00 92.25 204 LEU A N 1
ATOM 1553 C CA . LEU A 1 204 ? 14.717 2.768 -37.877 1.00 92.25 204 LEU A CA 1
ATOM 1554 C C . LEU A 1 204 ? 14.151 1.343 -37.779 1.00 92.25 204 LEU A C 1
ATOM 1556 O O . LEU A 1 204 ? 14.789 0.364 -38.155 1.00 92.25 204 LEU A O 1
ATOM 1560 N N . GLY A 1 205 ? 12.926 1.231 -37.263 1.00 89.56 205 GLY A N 1
ATOM 1561 C CA . GLY A 1 205 ? 12.249 -0.053 -37.055 1.00 89.56 205 GLY A CA 1
ATOM 1562 C C . GLY A 1 205 ? 12.504 -0.695 -35.688 1.00 89.56 205 GLY A C 1
ATOM 1563 O O . GLY A 1 205 ? 11.773 -1.614 -35.319 1.00 89.56 205 GLY A O 1
ATOM 1564 N N . HIS A 1 206 ? 13.445 -0.185 -34.886 1.00 95.06 206 HIS A N 1
ATOM 1565 C CA . HIS A 1 206 ? 13.633 -0.650 -33.513 1.00 95.06 206 HIS A CA 1
ATOM 1566 C C . HIS A 1 206 ? 12.660 0.015 -32.537 1.00 95.06 206 HIS A C 1
ATOM 1568 O O . HIS A 1 206 ? 12.471 1.232 -32.519 1.00 95.06 206 HIS A O 1
ATOM 1574 N N . TRP A 1 207 ? 12.025 -0.812 -31.707 1.00 95.56 207 TRP A N 1
ATOM 1575 C CA . TRP A 1 207 ? 11.092 -0.393 -30.665 1.00 95.56 207 TRP A CA 1
ATOM 1576 C C . TRP A 1 207 ? 11.780 -0.616 -29.323 1.00 95.56 207 TRP A C 1
ATOM 1578 O O . TRP A 1 207 ? 11.937 -1.757 -28.877 1.00 95.56 207 TRP A O 1
ATOM 1588 N N . ILE A 1 208 ? 12.233 0.473 -28.711 1.00 95.06 208 ILE A N 1
ATOM 1589 C CA . ILE A 1 208 ? 13.192 0.447 -27.609 1.00 95.06 208 ILE A CA 1
ATOM 1590 C C . ILE A 1 208 ? 12.499 0.769 -26.290 1.00 95.06 208 ILE A C 1
ATOM 1592 O O . ILE A 1 208 ? 11.836 1.795 -26.165 1.00 95.06 208 ILE A O 1
ATOM 1596 N N . ALA A 1 209 ? 12.679 -0.087 -25.288 1.00 93.56 209 ALA A N 1
ATOM 1597 C CA . ALA A 1 209 ? 12.401 0.250 -23.896 1.00 93.56 209 ALA A CA 1
ATOM 1598 C C . ALA A 1 209 ? 13.710 0.650 -23.203 1.00 93.56 209 ALA A C 1
ATOM 1600 O O . ALA A 1 209 ? 14.709 -0.055 -23.340 1.00 93.56 209 ALA A O 1
ATOM 1601 N N . LEU A 1 210 ? 13.696 1.756 -22.457 1.00 92.38 210 LEU A N 1
ATOM 1602 C CA . LEU A 1 210 ? 14.839 2.225 -21.673 1.00 92.38 210 LEU A CA 1
ATOM 1603 C C . LEU A 1 210 ? 14.697 1.809 -20.209 1.00 92.38 210 LEU A C 1
ATOM 1605 O O . LEU A 1 210 ? 13.611 1.879 -19.630 1.00 92.38 210 LEU A O 1
ATOM 1609 N N . MET A 1 211 ? 15.800 1.371 -19.614 1.00 89.44 211 MET A N 1
ATOM 1610 C CA . MET A 1 211 ? 15.907 1.030 -18.199 1.00 89.44 211 MET A CA 1
ATOM 1611 C C . MET A 1 211 ? 17.040 1.833 -17.572 1.00 89.44 211 MET A C 1
ATOM 1613 O O . MET A 1 211 ? 18.162 1.784 -18.060 1.00 89.44 211 MET A O 1
ATOM 1617 N N . GLY A 1 212 ? 16.747 2.527 -16.473 1.00 80.75 212 GLY A N 1
ATOM 1618 C CA . GLY A 1 212 ? 17.722 3.358 -15.759 1.00 80.75 212 GLY A CA 1
ATOM 1619 C C . GLY A 1 212 ? 17.735 4.832 -16.176 1.00 80.75 212 GLY A C 1
ATOM 1620 O O . GLY A 1 212 ? 18.377 5.618 -15.497 1.00 80.75 212 GLY A O 1
ATOM 1621 N N . ALA A 1 213 ? 16.980 5.211 -17.213 1.00 71.69 213 ALA A N 1
ATOM 1622 C CA . ALA A 1 213 ? 16.797 6.593 -17.661 1.00 71.69 213 ALA A CA 1
ATOM 1623 C C . ALA A 1 213 ? 15.308 6.909 -17.876 1.00 71.69 213 ALA A C 1
ATOM 1625 O O . ALA A 1 213 ? 14.582 6.056 -18.413 1.00 71.69 213 ALA A O 1
ATOM 1626 N N . PRO A 1 214 ? 14.817 8.095 -17.475 1.00 67.12 214 PRO A N 1
ATOM 1627 C CA . PRO A 1 214 ? 13.479 8.529 -17.835 1.00 67.12 214 PRO A CA 1
ATOM 1628 C C . PRO A 1 214 ? 13.322 8.743 -19.362 1.00 67.12 214 PRO A C 1
ATOM 1630 O O . PRO A 1 214 ? 14.283 9.060 -20.061 1.00 67.12 214 PRO A O 1
ATOM 1633 N N . PRO A 1 215 ? 12.115 8.549 -19.933 1.00 60.19 215 PRO A N 1
ATOM 1634 C CA . PRO A 1 215 ? 11.902 8.576 -21.388 1.00 60.19 215 PRO A CA 1
ATOM 1635 C C . PRO A 1 215 ? 12.017 9.949 -22.072 1.00 60.19 215 PRO A C 1
ATOM 1637 O O . PRO A 1 215 ? 11.933 10.002 -23.295 1.00 60.19 215 PRO A O 1
ATOM 1640 N N . ASP A 1 216 ? 12.107 11.043 -21.320 1.00 61.75 216 ASP A N 1
ATOM 1641 C CA . ASP A 1 216 ? 12.312 12.424 -21.786 1.00 61.75 216 ASP A CA 1
ATOM 1642 C C . ASP A 1 216 ? 13.766 12.902 -21.681 1.00 61.75 216 ASP A C 1
ATOM 1644 O O . ASP A 1 216 ? 14.086 13.998 -22.146 1.00 61.75 216 ASP A O 1
ATOM 1648 N N . GLU A 1 217 ? 14.644 12.073 -21.117 1.00 74.56 217 GLU A N 1
ATOM 1649 C CA . GLU A 1 217 ? 16.064 12.368 -20.950 1.00 74.56 217 GLU A CA 1
ATOM 1650 C C . GLU A 1 217 ? 16.830 12.379 -22.287 1.00 74.56 217 GLU A C 1
ATOM 1652 O O . GLU A 1 217 ? 16.369 11.856 -23.307 1.00 74.56 217 GLU A O 1
ATOM 1657 N N . GLU A 1 218 ? 18.042 12.938 -22.263 1.00 85.06 218 GLU A N 1
ATOM 1658 C CA . GLU A 1 218 ? 18.966 13.073 -23.399 1.00 85.06 218 GLU A CA 1
ATOM 1659 C C . GLU A 1 218 ? 19.149 11.764 -24.184 1.00 85.06 218 GLU A C 1
ATOM 1661 O O . GLU A 1 218 ? 19.062 11.752 -25.410 1.00 85.06 218 GLU A O 1
ATOM 1666 N N . VAL A 1 219 ? 19.290 10.636 -23.483 1.00 89.19 219 VAL A N 1
ATOM 1667 C CA . VAL A 1 219 ? 19.455 9.308 -24.098 1.00 89.19 219 VAL A CA 1
ATOM 1668 C C . VAL A 1 219 ? 18.236 8.907 -24.933 1.00 89.19 219 VAL A C 1
ATOM 1670 O O . VAL A 1 219 ? 18.372 8.343 -26.019 1.00 89.19 219 VAL A O 1
ATOM 1673 N N . ALA A 1 220 ? 17.022 9.190 -24.459 1.00 90.56 220 ALA A N 1
ATOM 1674 C CA . ALA A 1 220 ? 15.812 8.859 -25.203 1.00 90.56 220 ALA A CA 1
ATOM 1675 C C . ALA A 1 220 ? 15.675 9.721 -26.463 1.00 90.56 220 ALA A C 1
ATOM 1677 O O . ALA A 1 220 ? 15.237 9.221 -27.503 1.00 90.56 220 ALA A O 1
ATOM 1678 N N . GLN A 1 221 ? 16.068 10.995 -26.378 1.00 90.62 221 GLN A N 1
ATOM 1679 C CA . GLN A 1 221 ? 16.095 11.911 -27.517 1.00 90.62 221 GLN A CA 1
ATOM 1680 C C . GLN A 1 221 ? 17.142 11.484 -28.551 1.00 90.62 221 GLN A C 1
ATOM 1682 O O . GLN A 1 221 ? 16.830 11.445 -29.737 1.00 90.62 221 GLN A O 1
ATOM 1687 N N . GLU A 1 222 ? 18.336 11.088 -28.105 1.00 91.81 222 GLU A N 1
ATOM 1688 C CA . GLU A 1 222 ? 19.420 10.568 -28.947 1.00 91.81 222 GLU A CA 1
ATOM 1689 C C . GLU A 1 222 ? 18.964 9.342 -29.757 1.00 91.81 222 GLU A C 1
ATOM 1691 O O . GLU A 1 222 ? 19.058 9.319 -30.986 1.00 91.81 222 GLU A O 1
ATOM 1696 N N . LEU A 1 223 ? 18.393 8.337 -29.086 1.00 92.75 223 LEU A N 1
ATOM 1697 C CA . LEU A 1 223 ? 17.912 7.122 -29.750 1.00 92.75 223 LEU A CA 1
ATOM 1698 C C . LEU A 1 223 ? 16.735 7.410 -30.697 1.00 92.75 223 LEU A C 1
ATOM 1700 O O . LEU A 1 223 ? 16.659 6.834 -31.786 1.00 92.75 223 LEU A O 1
ATOM 1704 N N . ALA A 1 224 ? 15.824 8.306 -30.308 1.00 93.38 224 ALA A N 1
ATOM 1705 C CA . ALA A 1 224 ? 14.708 8.714 -31.156 1.00 93.38 224 ALA A CA 1
ATOM 1706 C C . ALA A 1 224 ? 15.176 9.481 -32.402 1.00 93.38 224 ALA A C 1
ATOM 1708 O O . ALA A 1 224 ? 14.666 9.226 -33.494 1.00 93.38 224 ALA A O 1
ATOM 1709 N N . ALA A 1 225 ? 16.177 10.356 -32.271 1.00 92.44 225 ALA A N 1
ATOM 1710 C CA . ALA A 1 225 ? 16.798 11.066 -33.388 1.00 92.44 225 ALA A CA 1
ATOM 1711 C C . ALA A 1 225 ? 17.489 10.107 -34.372 1.00 92.44 225 ALA A C 1
ATOM 1713 O O . ALA A 1 225 ? 17.500 10.359 -35.573 1.00 92.44 225 ALA A O 1
ATOM 1714 N N . ALA A 1 226 ? 17.981 8.966 -33.886 1.00 93.25 226 ALA A N 1
ATOM 1715 C CA . 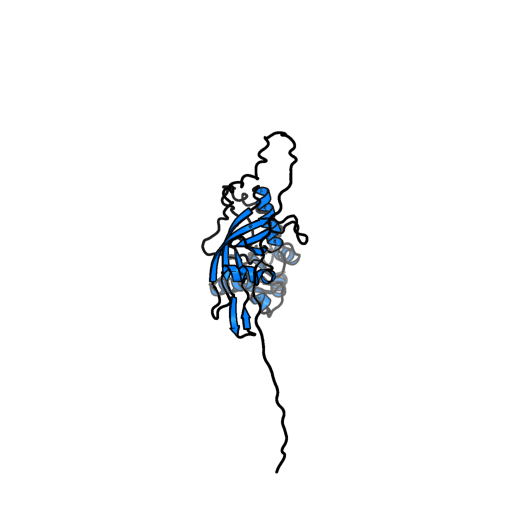ALA A 1 226 ? 18.494 7.881 -34.717 1.00 93.25 226 ALA A CA 1
ATOM 1716 C C . ALA A 1 226 ? 17.398 6.982 -35.339 1.00 93.25 226 ALA A C 1
ATOM 1718 O O . ALA A 1 226 ? 17.722 5.998 -36.006 1.00 93.25 226 ALA A O 1
ATOM 1719 N N . GLY A 1 227 ? 16.112 7.294 -35.141 1.00 92.50 227 GLY A N 1
ATOM 1720 C CA . GLY A 1 227 ? 14.972 6.603 -35.760 1.00 92.50 227 GLY A CA 1
ATOM 1721 C C . GLY A 1 227 ? 14.282 5.551 -34.884 1.00 92.50 227 GLY A C 1
ATOM 1722 O O . GLY A 1 227 ? 13.354 4.883 -35.348 1.00 92.50 227 GLY A O 1
ATOM 1723 N N . ALA A 1 228 ? 14.690 5.393 -33.620 1.00 94.19 228 ALA A N 1
ATOM 1724 C CA . ALA A 1 228 ? 14.079 4.422 -32.716 1.00 94.19 228 ALA A CA 1
ATOM 1725 C C . ALA A 1 228 ? 12.738 4.905 -32.146 1.00 94.19 228 ALA A C 1
ATOM 1727 O O . ALA A 1 228 ? 12.582 6.056 -31.738 1.00 94.19 228 ALA A O 1
ATOM 1728 N N . LYS A 1 229 ? 11.775 3.991 -31.995 1.00 94.69 229 LYS A N 1
ATOM 1729 C CA . LYS A 1 229 ? 10.514 4.272 -31.296 1.00 94.69 229 LYS A CA 1
ATOM 1730 C C . LYS A 1 229 ? 10.638 3.960 -29.804 1.00 94.69 229 LYS A C 1
ATOM 1732 O O . LYS A 1 229 ? 10.782 2.796 -29.434 1.00 94.69 229 LYS A O 1
ATOM 1737 N N . ILE A 1 230 ? 10.517 4.976 -28.946 1.00 93.56 230 ILE A N 1
ATOM 1738 C CA . ILE A 1 230 ? 10.631 4.817 -27.485 1.00 93.56 230 ILE A CA 1
ATOM 1739 C C . ILE A 1 230 ? 9.324 4.295 -26.864 1.00 93.56 230 ILE A C 1
ATOM 1741 O O . ILE A 1 230 ? 8.241 4.877 -26.998 1.00 93.56 230 ILE A O 1
ATOM 1745 N N . MET A 1 231 ? 9.433 3.179 -26.147 1.00 91.06 231 MET A N 1
ATOM 1746 C CA . MET A 1 231 ? 8.336 2.434 -25.534 1.00 91.06 231 MET A CA 1
ATOM 1747 C C . MET A 1 231 ? 8.190 2.768 -24.045 1.00 91.06 231 MET A C 1
ATOM 1749 O O . MET A 1 231 ? 9.138 3.155 -23.374 1.00 91.06 231 MET A O 1
ATOM 1753 N N . ALA A 1 232 ? 6.984 2.569 -23.501 1.00 87.00 232 ALA A N 1
ATOM 1754 C CA . ALA A 1 232 ? 6.692 2.792 -22.077 1.00 87.00 232 ALA A CA 1
ATOM 1755 C C . ALA A 1 232 ? 7.407 1.809 -21.131 1.00 87.00 232 ALA A C 1
ATOM 1757 O O . ALA A 1 232 ? 7.428 2.011 -19.921 1.00 87.00 232 ALA A O 1
ATOM 1758 N N . GLY A 1 233 ? 7.878 0.695 -21.683 1.00 89.06 233 GLY A N 1
ATOM 1759 C CA . GLY A 1 233 ? 8.397 -0.458 -20.971 1.00 89.06 233 GLY A CA 1
ATOM 1760 C C . GLY A 1 233 ? 8.473 -1.659 -21.909 1.00 89.06 233 GLY A C 1
ATOM 1761 O O . GLY A 1 233 ? 8.172 -1.554 -23.101 1.00 89.06 233 GLY A O 1
ATOM 1762 N N . VAL A 1 234 ? 8.871 -2.803 -21.361 1.00 93.00 234 VAL A N 1
ATOM 1763 C CA . VAL A 1 234 ? 9.097 -4.031 -22.127 1.00 93.00 234 VAL A CA 1
ATOM 1764 C C . VAL A 1 234 ? 7.775 -4.740 -22.453 1.00 93.00 234 VAL A C 1
ATOM 1766 O O . VAL A 1 234 ? 7.031 -5.166 -21.561 1.00 93.00 234 VAL A O 1
ATOM 1769 N N . GLY A 1 235 ? 7.488 -4.886 -23.748 1.00 91.00 235 GLY A N 1
ATOM 1770 C CA . GLY A 1 235 ? 6.297 -5.546 -24.282 1.00 91.00 235 GLY A CA 1
ATOM 1771 C C . GLY A 1 235 ? 6.605 -6.507 -25.433 1.00 91.00 235 GLY A C 1
ATOM 1772 O O . GLY A 1 235 ? 7.747 -6.656 -25.849 1.00 91.00 235 GLY A O 1
ATOM 1773 N N . LYS A 1 236 ? 5.563 -7.153 -25.975 1.00 89.06 236 LYS A N 1
ATOM 1774 C CA . LYS A 1 236 ? 5.688 -8.175 -27.039 1.00 89.06 236 LYS A CA 1
ATOM 1775 C C . LYS A 1 236 ? 6.308 -7.652 -28.338 1.00 89.06 236 LYS A C 1
ATOM 1777 O O . LYS A 1 236 ? 6.868 -8.422 -29.102 1.00 89.06 236 LYS A O 1
ATOM 1782 N N . SER A 1 237 ? 6.160 -6.359 -28.592 1.00 91.25 237 SER A N 1
ATOM 1783 C CA . SER A 1 237 ? 6.661 -5.680 -29.783 1.00 91.25 237 SER A CA 1
ATOM 1784 C C . SER A 1 237 ? 7.975 -4.934 -29.537 1.00 91.25 237 SER A C 1
ATOM 1786 O O . SER A 1 237 ? 8.436 -4.209 -30.410 1.00 91.25 237 SER A O 1
ATOM 1788 N N . THR A 1 238 ? 8.537 -5.025 -28.329 1.00 95.44 238 THR A N 1
ATOM 1789 C CA . THR A 1 238 ? 9.825 -4.415 -27.996 1.00 95.44 238 THR A CA 1
ATOM 1790 C C . THR A 1 238 ? 10.933 -5.232 -28.646 1.00 95.44 238 THR A C 1
ATOM 1792 O O . THR A 1 238 ? 11.068 -6.421 -28.369 1.00 95.44 238 THR A O 1
ATOM 1795 N N . THR A 1 239 ? 11.744 -4.586 -29.478 1.00 96.25 239 THR A N 1
ATOM 1796 C CA . THR A 1 239 ? 12.874 -5.234 -30.153 1.00 96.25 239 THR A CA 1
ATOM 1797 C C . THR A 1 239 ? 14.149 -5.134 -29.322 1.00 96.25 239 THR A C 1
ATOM 1799 O O . THR A 1 239 ? 14.989 -6.026 -29.379 1.00 96.25 239 THR A O 1
ATOM 1802 N N . LEU A 1 240 ? 14.313 -4.051 -28.552 1.00 96.44 240 LEU A N 1
ATOM 1803 C CA . LEU A 1 240 ? 15.492 -3.817 -27.718 1.00 96.44 240 LEU A CA 1
ATOM 1804 C C . LEU A 1 240 ? 15.091 -3.321 -26.327 1.00 96.44 240 LEU A C 1
ATOM 1806 O O . LEU A 1 240 ? 14.284 -2.400 -26.188 1.00 96.44 240 LEU A O 1
ATOM 1810 N N . LEU A 1 241 ? 15.697 -3.908 -25.301 1.00 96.25 241 LEU A N 1
ATOM 1811 C CA . LEU A 1 241 ? 15.794 -3.311 -23.977 1.00 96.25 241 LEU A CA 1
ATOM 1812 C C . LEU A 1 241 ? 17.188 -2.693 -23.849 1.00 96.25 241 LEU A C 1
ATOM 1814 O O . LEU A 1 241 ? 18.177 -3.422 -23.825 1.00 96.25 241 LEU A O 1
ATOM 1818 N N . VAL A 1 242 ? 17.255 -1.367 -23.763 1.00 95.75 242 VAL A N 1
ATOM 1819 C CA . VAL A 1 242 ? 18.507 -0.637 -23.539 1.00 95.75 242 VAL A CA 1
ATOM 1820 C C . VAL A 1 242 ? 18.625 -0.326 -22.054 1.00 95.75 242 VAL A C 1
ATOM 1822 O O . VAL A 1 242 ? 17.770 0.351 -21.478 1.00 95.75 242 VAL A O 1
ATOM 1825 N N . VAL A 1 243 ? 19.679 -0.842 -21.434 1.00 94.69 243 VAL A N 1
ATOM 1826 C CA . VAL A 1 243 ? 20.007 -0.606 -20.030 1.00 94.69 243 VAL A CA 1
ATOM 1827 C C . VAL A 1 243 ? 21.042 0.512 -19.955 1.00 94.69 243 VAL A C 1
ATOM 1829 O O . VAL A 1 243 ? 22.099 0.417 -20.575 1.00 94.69 243 VAL A O 1
ATOM 1832 N N . VAL A 1 244 ? 20.759 1.559 -19.180 1.00 91.38 244 VAL A N 1
ATOM 1833 C CA . VAL A 1 244 ? 21.689 2.668 -18.900 1.00 91.38 244 VAL A CA 1
ATOM 1834 C C . VAL A 1 244 ? 22.688 2.241 -17.823 1.00 91.38 244 VAL A C 1
ATOM 1836 O O . VAL A 1 244 ? 22.729 2.752 -16.711 1.00 91.38 244 VAL A O 1
ATOM 1839 N N . ALA A 1 245 ? 23.445 1.206 -18.161 1.00 88.44 245 ALA A N 1
ATOM 1840 C CA . ALA A 1 245 ? 24.561 0.647 -17.420 1.00 88.44 245 ALA A CA 1
ATOM 1841 C C . ALA A 1 245 ? 25.404 -0.177 -18.399 1.00 88.44 245 ALA A C 1
ATOM 1843 O O . ALA A 1 245 ? 24.936 -0.546 -19.480 1.00 88.44 245 ALA A O 1
ATOM 1844 N N . GLU A 1 246 ? 26.631 -0.502 -18.012 1.00 90.75 246 GLU A N 1
ATOM 1845 C CA . GLU A 1 246 ? 27.521 -1.327 -18.825 1.00 90.75 246 GLU A CA 1
ATOM 1846 C C . GLU A 1 246 ? 27.451 -2.805 -18.445 1.00 90.75 246 GLU A C 1
ATOM 1848 O O . GLU A 1 246 ? 27.030 -3.182 -17.348 1.00 90.75 246 GLU A O 1
ATOM 1853 N N . ARG A 1 247 ? 27.860 -3.661 -19.384 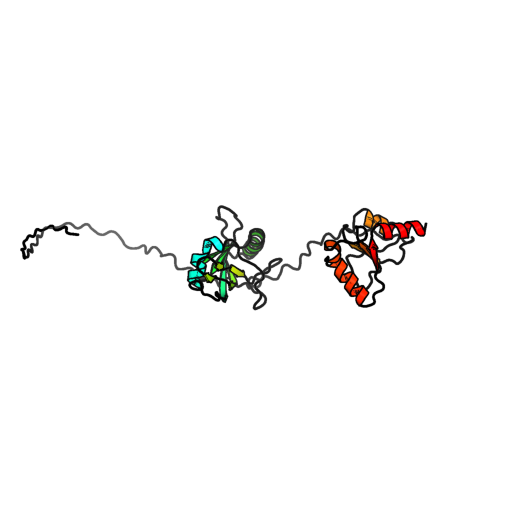1.00 91.00 247 ARG A N 1
ATOM 1854 C CA . ARG A 1 247 ? 28.015 -5.092 -19.121 1.00 91.00 247 ARG A CA 1
ATOM 1855 C C . ARG A 1 247 ? 29.344 -5.351 -18.385 1.00 91.00 247 ARG A C 1
ATOM 1857 O O . ARG A 1 247 ? 30.339 -4.708 -18.709 1.00 91.00 247 ARG A O 1
ATOM 1864 N N . PRO A 1 248 ? 29.400 -6.341 -17.475 1.00 92.19 248 PRO A N 1
ATOM 1865 C CA . PRO A 1 248 ? 28.299 -7.204 -17.048 1.00 92.19 248 PRO A CA 1
ATOM 1866 C C . PRO A 1 248 ? 27.303 -6.467 -16.141 1.00 92.19 248 PRO A C 1
ATOM 1868 O O . PRO A 1 248 ? 27.696 -5.748 -15.231 1.00 92.19 248 PRO A O 1
ATOM 1871 N N . PHE A 1 249 ? 26.005 -6.692 -16.365 1.00 91.94 249 PHE A N 1
ATOM 1872 C CA . PHE A 1 249 ? 24.962 -6.107 -15.522 1.00 91.94 249 PHE A CA 1
ATOM 1873 C C . PHE A 1 249 ? 24.979 -6.732 -14.126 1.00 91.94 249 PHE A C 1
ATOM 1875 O O . PHE A 1 249 ? 25.004 -7.960 -13.988 1.00 91.94 249 PHE A O 1
ATOM 1882 N N . ASP A 1 250 ? 24.917 -5.888 -13.100 1.00 90.94 250 ASP A N 1
ATOM 1883 C CA . ASP A 1 250 ? 24.888 -6.325 -11.708 1.00 90.94 250 ASP A CA 1
ATOM 1884 C C . ASP A 1 250 ? 23.578 -7.046 -11.326 1.00 90.94 250 ASP A C 1
ATOM 1886 O O . ASP A 1 250 ? 22.585 -7.080 -12.063 1.00 90.94 250 ASP A O 1
ATOM 1890 N N . ALA A 1 251 ? 23.569 -7.654 -10.137 1.00 87.44 251 ALA A N 1
ATOM 1891 C CA . ALA A 1 251 ? 22.405 -8.382 -9.636 1.00 87.44 251 ALA A CA 1
ATOM 1892 C C . ALA A 1 251 ? 21.165 -7.482 -9.471 1.00 87.44 251 ALA A C 1
ATOM 1894 O O . ALA A 1 251 ? 20.043 -7.937 -9.706 1.00 87.44 251 ALA A O 1
ATOM 1895 N N . GLY A 1 252 ? 21.354 -6.205 -9.119 1.00 86.88 252 GLY A N 1
ATOM 1896 C CA . GLY A 1 252 ? 20.269 -5.236 -8.962 1.00 86.88 252 GLY A CA 1
ATOM 1897 C C . GLY A 1 252 ? 19.535 -5.002 -10.280 1.00 86.88 252 GLY A C 1
ATOM 1898 O O . GLY A 1 252 ? 18.326 -5.219 -10.374 1.00 86.88 252 GLY A O 1
ATOM 1899 N N . THR A 1 253 ? 20.290 -4.685 -11.325 1.00 88.00 253 THR A N 1
ATOM 1900 C CA . THR A 1 253 ? 19.824 -4.490 -12.699 1.00 88.00 253 THR A CA 1
ATOM 1901 C C . THR A 1 253 ? 19.058 -5.711 -13.195 1.00 88.00 253 THR A C 1
ATOM 1903 O O . THR A 1 253 ? 17.925 -5.587 -13.672 1.00 88.00 253 THR A O 1
ATOM 1906 N N . ARG A 1 254 ? 19.628 -6.907 -13.002 1.00 89.56 254 ARG A N 1
ATOM 1907 C CA . ARG A 1 254 ? 19.024 -8.178 -13.433 1.00 89.56 254 ARG A CA 1
ATOM 1908 C C . ARG A 1 254 ? 17.754 -8.543 -12.660 1.00 89.56 254 ARG A C 1
ATOM 1910 O O . ARG A 1 254 ? 16.861 -9.175 -13.214 1.00 89.56 254 ARG A O 1
ATOM 1917 N N . SER A 1 255 ? 17.640 -8.130 -11.398 1.00 88.88 255 SER A N 1
ATOM 1918 C CA . SER A 1 255 ? 16.448 -8.384 -10.573 1.00 88.88 255 SER A CA 1
ATOM 1919 C C . SER A 1 255 ? 15.269 -7.443 -10.871 1.00 88.88 255 SER A C 1
ATOM 1921 O O . SER A 1 255 ? 14.126 -7.725 -10.480 1.00 88.88 255 SER A O 1
ATOM 1923 N N . SER A 1 256 ? 15.510 -6.348 -11.601 1.00 90.38 256 SER A N 1
ATOM 1924 C CA . SER A 1 256 ? 14.482 -5.364 -11.939 1.00 90.38 256 SER A CA 1
ATOM 1925 C C . SER A 1 256 ? 13.335 -5.969 -12.763 1.00 90.38 256 SER A C 1
ATOM 1927 O O . SER A 1 256 ? 13.506 -6.916 -13.534 1.00 90.38 256 SER A O 1
ATOM 1929 N N . ALA A 1 257 ? 12.131 -5.409 -12.613 1.00 89.62 257 ALA A N 1
ATOM 1930 C CA . ALA A 1 257 ? 10.937 -5.925 -13.287 1.00 89.62 257 ALA A CA 1
ATOM 1931 C C . ALA A 1 257 ? 11.056 -5.883 -14.821 1.00 89.62 257 ALA A C 1
ATOM 1933 O O . ALA A 1 257 ? 10.636 -6.822 -15.495 1.00 89.62 257 ALA A O 1
ATOM 1934 N N . SER A 1 258 ? 11.652 -4.821 -15.373 1.00 90.62 258 SER A N 1
ATOM 1935 C CA . SER A 1 258 ? 11.864 -4.690 -16.818 1.00 90.62 258 SER A CA 1
ATOM 1936 C C . SER A 1 258 ? 12.886 -5.702 -17.345 1.00 90.62 258 SER A C 1
ATOM 1938 O O . SER A 1 258 ? 12.688 -6.218 -18.441 1.00 90.62 258 SER A O 1
ATOM 1940 N N . PHE A 1 259 ? 13.932 -6.025 -16.570 1.00 95.00 259 PHE A N 1
ATOM 1941 C CA . PHE A 1 259 ? 14.955 -6.993 -16.978 1.00 95.00 259 PHE A CA 1
ATOM 1942 C C . PHE A 1 259 ? 14.381 -8.403 -16.981 1.00 95.00 259 PHE A C 1
ATOM 1944 O O . PHE A 1 259 ? 14.423 -9.077 -18.003 1.00 95.00 259 PHE A O 1
ATOM 1951 N N . ARG A 1 260 ? 13.737 -8.804 -15.876 1.00 95.38 260 ARG A N 1
ATOM 1952 C CA . ARG A 1 260 ? 13.072 -10.110 -15.774 1.00 95.38 260 ARG A CA 1
ATOM 1953 C C . ARG A 1 260 ? 12.028 -10.297 -16.865 1.00 95.38 260 ARG A C 1
ATOM 1955 O O . ARG A 1 260 ? 11.995 -11.330 -17.512 1.00 95.38 260 ARG A O 1
ATOM 1962 N N . ARG A 1 261 ? 11.232 -9.262 -17.144 1.00 93.62 261 ARG A N 1
ATOM 1963 C CA . ARG A 1 261 ? 10.241 -9.324 -18.219 1.00 93.62 261 ARG A CA 1
ATOM 1964 C C . ARG A 1 261 ? 10.868 -9.465 -19.608 1.00 93.62 261 ARG A C 1
ATOM 1966 O O . ARG A 1 261 ? 10.274 -10.113 -20.465 1.00 93.62 261 ARG A O 1
ATOM 1973 N N . ALA A 1 262 ? 12.017 -8.841 -19.854 1.00 95.81 262 ALA A N 1
ATOM 1974 C CA . ALA A 1 262 ? 12.759 -9.034 -21.094 1.00 95.81 262 ALA A CA 1
ATOM 1975 C C . ALA A 1 262 ? 13.304 -10.464 -21.199 1.00 95.81 262 ALA A C 1
ATOM 1977 O O . ALA A 1 262 ? 13.087 -11.095 -22.229 1.00 95.81 262 ALA A O 1
ATOM 1978 N N . ASP A 1 263 ? 13.915 -10.986 -20.132 1.00 95.75 263 ASP A N 1
ATOM 1979 C CA . ASP A 1 263 ? 14.384 -12.376 -20.060 1.00 95.75 263 ASP A CA 1
ATOM 1980 C C . ASP A 1 263 ? 13.237 -13.371 -20.299 1.00 95.75 263 ASP A C 1
ATOM 1982 O O . ASP A 1 263 ? 13.380 -14.276 -21.117 1.00 95.75 263 ASP A O 1
ATOM 1986 N N . ASP A 1 264 ? 12.070 -13.163 -19.681 1.00 95.38 264 ASP A N 1
ATOM 1987 C CA . ASP A 1 264 ? 10.884 -14.009 -19.873 1.00 95.38 264 ASP A CA 1
ATOM 1988 C C . ASP A 1 264 ? 10.425 -14.024 -21.340 1.00 95.38 264 ASP A C 1
ATOM 1990 O O . ASP A 1 264 ? 10.068 -15.069 -21.886 1.00 95.38 264 ASP A O 1
ATOM 1994 N N . LEU A 1 265 ? 10.427 -12.862 -22.005 1.00 95.06 265 LEU A N 1
ATOM 1995 C CA . LEU A 1 265 ? 10.049 -12.764 -23.416 1.00 95.06 265 LEU A CA 1
ATOM 1996 C C . LEU A 1 265 ? 11.086 -13.418 -24.330 1.00 95.06 265 LEU A C 1
ATOM 1998 O O . LEU A 1 265 ? 10.699 -14.056 -25.307 1.00 95.06 265 LEU A O 1
ATOM 2002 N N . ILE A 1 266 ? 12.376 -13.278 -24.024 1.00 96.06 266 ILE A N 1
ATOM 2003 C CA . ILE A 1 266 ? 13.460 -13.948 -24.753 1.00 96.06 266 ILE A CA 1
ATOM 2004 C C . ILE A 1 266 ? 13.332 -15.464 -24.602 1.00 96.06 266 ILE A C 1
ATOM 2006 O O . ILE A 1 266 ? 13.365 -16.182 -25.598 1.00 96.06 266 ILE A O 1
ATOM 2010 N N . ALA A 1 267 ? 13.116 -15.951 -23.379 1.00 94.19 267 ALA A N 1
ATOM 2011 C CA . ALA A 1 267 ? 12.897 -17.367 -23.099 1.00 94.19 267 ALA A CA 1
ATOM 2012 C C . ALA A 1 267 ? 11.655 -17.912 -23.825 1.00 94.19 267 ALA A C 1
ATOM 2014 O O . ALA A 1 267 ? 11.649 -19.056 -24.272 1.00 94.19 267 ALA A O 1
ATOM 2015 N N . ALA A 1 268 ? 10.631 -17.076 -24.010 1.00 93.50 268 ALA A N 1
ATOM 2016 C CA . ALA A 1 268 ? 9.447 -17.387 -24.807 1.00 93.50 268 ALA A CA 1
ATOM 2017 C C . ALA A 1 268 ? 9.660 -17.281 -26.337 1.00 93.50 268 ALA A C 1
ATOM 2019 O O . ALA A 1 268 ? 8.694 -17.400 -27.091 1.00 93.50 268 ALA A O 1
ATOM 2020 N N . GLY A 1 269 ? 10.890 -17.048 -26.811 1.00 93.75 269 GLY A N 1
ATOM 2021 C CA . GLY A 1 269 ? 11.236 -17.000 -28.236 1.00 93.75 269 GLY A CA 1
ATOM 2022 C C . GLY A 1 269 ? 11.029 -15.640 -28.910 1.00 93.75 269 GLY A C 1
ATOM 2023 O O . GLY A 1 269 ? 10.979 -15.564 -30.138 1.00 93.75 269 GLY A O 1
ATOM 2024 N N . SER A 1 270 ? 10.890 -14.554 -28.144 1.00 94.06 270 SER A N 1
ATOM 2025 C CA . SER A 1 270 ? 10.863 -13.200 -28.706 1.00 94.06 270 SER A CA 1
ATOM 2026 C C . SER A 1 270 ? 12.209 -12.830 -29.337 1.00 94.06 270 SER A C 1
ATOM 2028 O O . SER A 1 270 ? 13.268 -13.212 -28.851 1.00 94.06 270 SER A O 1
ATOM 2030 N N . HIS A 1 271 ? 12.173 -11.987 -30.369 1.00 93.06 271 HIS A N 1
ATOM 2031 C CA . HIS A 1 271 ? 13.359 -11.392 -30.999 1.00 93.06 271 HIS A CA 1
ATOM 2032 C C . HIS A 1 271 ? 13.947 -10.213 -30.195 1.00 93.06 271 HIS A C 1
ATOM 2034 O O . HIS A 1 271 ? 14.810 -9.487 -30.692 1.00 93.06 271 HIS A O 1
ATOM 2040 N N . LEU A 1 272 ? 13.459 -9.991 -28.972 1.00 96.31 272 LEU A N 1
ATOM 2041 C CA . LEU A 1 272 ? 13.953 -8.961 -28.067 1.00 96.31 272 LEU A CA 1
ATOM 2042 C C . LEU A 1 272 ? 15.424 -9.216 -27.720 1.00 96.31 272 LEU A C 1
ATOM 2044 O O . LEU A 1 272 ? 15.817 -10.342 -27.431 1.00 96.31 272 LEU A O 1
ATOM 2048 N N . ARG A 1 273 ? 16.245 -8.164 -27.688 1.00 96.69 273 ARG A N 1
ATOM 2049 C CA . ARG A 1 273 ? 17.617 -8.236 -27.160 1.00 96.69 273 ARG A CA 1
ATOM 2050 C C . ARG A 1 273 ? 17.819 -7.224 -26.042 1.00 96.69 273 ARG A C 1
ATOM 2052 O O . ARG A 1 273 ? 17.354 -6.091 -26.139 1.00 96.69 273 ARG A O 1
ATOM 2059 N N . ILE A 1 274 ? 18.528 -7.626 -24.993 1.00 96.75 274 ILE A N 1
ATOM 2060 C CA . ILE A 1 274 ? 18.989 -6.718 -23.936 1.00 96.75 274 ILE A CA 1
ATOM 2061 C C . ILE A 1 274 ? 20.375 -6.214 -24.337 1.00 96.75 274 ILE A C 1
ATOM 2063 O O . ILE A 1 274 ? 21.229 -7.033 -24.673 1.00 96.75 274 ILE A O 1
ATOM 2067 N N . ILE A 1 275 ? 20.615 -4.906 -24.314 1.00 96.31 275 ILE A N 1
ATOM 2068 C CA . ILE A 1 275 ? 21.911 -4.290 -24.646 1.00 96.31 275 ILE A CA 1
ATOM 2069 C C . ILE A 1 275 ? 22.235 -3.145 -23.676 1.00 96.31 275 ILE A C 1
ATOM 2071 O O . ILE A 1 275 ? 21.324 -2.586 -23.061 1.00 96.31 275 ILE A O 1
ATOM 2075 N N . SER A 1 276 ? 23.515 -2.811 -23.512 1.00 95.75 276 SER A N 1
ATOM 2076 C CA . SER A 1 276 ? 23.942 -1.608 -22.787 1.00 95.75 276 SER A CA 1
ATOM 2077 C C . SER A 1 276 ? 23.716 -0.344 -23.621 1.00 95.75 276 SER A C 1
ATOM 2079 O O . SER A 1 276 ? 23.477 -0.396 -24.834 1.00 95.75 276 SER A O 1
ATOM 2081 N N . LEU A 1 277 ? 23.818 0.817 -22.976 1.00 92.81 277 LEU A N 1
ATOM 2082 C CA . LEU A 1 277 ? 23.774 2.101 -23.669 1.00 92.81 277 LEU A CA 1
ATOM 2083 C C . LEU A 1 277 ? 24.934 2.254 -24.668 1.00 92.81 277 LEU A C 1
ATOM 2085 O O . LEU A 1 277 ? 24.711 2.710 -25.789 1.00 92.81 277 LEU A O 1
ATOM 2089 N N . SER A 1 278 ? 26.153 1.841 -24.308 1.00 93.06 278 SER A N 1
ATOM 2090 C CA . SER A 1 278 ? 27.302 1.877 -25.224 1.00 93.06 278 SER A CA 1
ATOM 2091 C C . SER A 1 278 ? 27.083 1.022 -26.479 1.00 93.06 278 SER A C 1
ATOM 2093 O O . SER A 1 278 ? 27.383 1.468 -27.588 1.00 93.06 278 SER A O 1
ATOM 2095 N N . GLU A 1 279 ? 26.490 -0.167 -26.337 1.00 94.62 279 GLU A N 1
ATOM 2096 C CA . GLU A 1 279 ? 26.127 -1.042 -27.456 1.00 94.62 279 GLU A CA 1
ATOM 2097 C C . GLU A 1 279 ? 25.083 -0.378 -28.368 1.00 94.62 279 GLU A C 1
ATOM 2099 O O . GLU A 1 279 ? 25.215 -0.426 -29.593 1.00 94.62 279 GLU A O 1
ATOM 2104 N N . ALA A 1 280 ? 24.079 0.292 -27.790 1.00 92.56 280 ALA A N 1
ATOM 2105 C CA . ALA A 1 280 ? 23.075 1.036 -28.550 1.00 92.56 280 ALA A CA 1
ATOM 2106 C C . ALA A 1 280 ? 23.699 2.202 -29.338 1.00 92.56 280 ALA A C 1
ATOM 2108 O O . ALA A 1 280 ? 23.420 2.368 -30.525 1.00 92.56 280 ALA A O 1
ATOM 2109 N N . ARG A 1 281 ? 24.608 2.963 -28.718 1.00 93.44 281 ARG A N 1
ATOM 2110 C CA . ARG A 1 281 ? 25.358 4.040 -29.389 1.00 93.44 281 ARG A CA 1
ATOM 2111 C C . ARG A 1 281 ? 26.268 3.517 -30.496 1.00 93.44 281 ARG A C 1
ATOM 2113 O O . ARG A 1 281 ? 26.356 4.118 -31.564 1.00 93.44 281 ARG A O 1
ATOM 2120 N N . ALA A 1 282 ? 26.892 2.359 -30.297 1.00 92.75 282 ALA A N 1
ATOM 2121 C CA . ALA A 1 282 ? 27.701 1.721 -31.330 1.00 92.75 282 ALA A CA 1
ATOM 2122 C C . ALA A 1 282 ? 26.870 1.309 -32.561 1.00 92.75 282 ALA A C 1
ATOM 2124 O O . ALA A 1 282 ? 27.389 1.337 -33.676 1.00 92.75 282 ALA A O 1
ATOM 2125 N N . MET A 1 283 ? 25.590 0.953 -32.393 1.00 90.88 283 MET A N 1
ATOM 2126 C CA . MET A 1 283 ? 24.689 0.684 -33.525 1.00 90.88 283 MET A CA 1
ATOM 2127 C C . MET A 1 283 ? 24.415 1.941 -34.358 1.00 90.88 283 MET A C 1
ATOM 2129 O O . MET A 1 283 ? 24.330 1.849 -35.583 1.00 90.88 283 MET A O 1
ATOM 2133 N N . ILE A 1 284 ? 24.328 3.103 -33.703 1.00 91.00 284 ILE A N 1
ATOM 2134 C CA . ILE A 1 284 ? 24.195 4.398 -34.377 1.00 91.00 284 ILE A CA 1
ATOM 2135 C C . ILE A 1 284 ? 25.471 4.703 -35.170 1.00 91.00 284 ILE A C 1
ATOM 2137 O O . ILE A 1 284 ? 25.399 4.983 -36.362 1.00 91.00 284 ILE A O 1
ATOM 2141 N N . ALA A 1 285 ? 26.637 4.576 -34.530 1.00 84.12 285 ALA A N 1
ATOM 2142 C CA . ALA A 1 285 ? 27.926 4.926 -35.128 1.00 84.12 285 ALA A CA 1
ATOM 2143 C C . ALA A 1 285 ? 28.359 4.012 -36.289 1.00 84.12 285 ALA A C 1
ATOM 2145 O O . ALA A 1 285 ? 29.048 4.466 -37.191 1.00 84.12 285 ALA A O 1
ATOM 2146 N N . LYS A 1 286 ? 27.977 2.728 -36.289 1.00 73.69 286 LYS A N 1
ATOM 2147 C CA . LYS A 1 286 ? 28.351 1.764 -37.349 1.00 73.69 286 LYS A CA 1
ATOM 2148 C C . LYS A 1 286 ? 27.587 1.936 -38.666 1.00 73.69 286 LYS A C 1
ATOM 2150 O O . LYS A 1 286 ? 27.894 1.242 -39.630 1.00 73.69 286 LYS A O 1
ATOM 2155 N N . SER A 1 287 ? 26.577 2.793 -38.673 1.00 58.81 287 SER A N 1
ATOM 2156 C CA . SER A 1 287 ? 25.606 2.928 -39.760 1.00 58.81 287 SER A CA 1
ATOM 2157 C C . SER A 1 287 ? 25.533 4.364 -40.305 1.00 58.81 287 SER A C 1
ATOM 2159 O O . SER A 1 287 ? 24.656 4.656 -41.118 1.00 58.81 287 SER A O 1
ATOM 2161 N N . ALA A 1 288 ? 26.417 5.241 -39.817 1.00 53.34 288 ALA A N 1
ATOM 2162 C CA . ALA A 1 288 ? 26.678 6.591 -40.314 1.00 53.34 288 ALA A CA 1
ATOM 2163 C C . ALA A 1 288 ? 27.924 6.571 -41.208 1.00 53.34 288 ALA A C 1
ATOM 2165 O O . ALA A 1 288 ? 27.928 7.324 -42.205 1.00 53.34 288 ALA A O 1
#

InterPro domains:
  IPR014905 HIRAN domain [PF08797] (95-141)

Organism: NCBI:txid1867719

Secondary structure (DSSP, 8-state):
----------------------------------------------------EE-B--TT---EEPB-GGGGHHHHHHHH-S-BTT-EEEEEEEEEEE-TT-SS-TT-EEEEETTEEEEE--HHHHHHHHHHHHHTT-SEEEEEEEEEE-EEEETTEEE--EEEESS-SSS--B-SS-PPPP-----------PPPPPSSSTTTT-EEEEESS-TTSHHHHHHHHTTPEEESS--TT--EEEESSPSSPPHHHHHSHHHHHHHHHHHTT---EEEEHHHHHHHHHTT-

Sequence (288 aa):
MDFRSSVVSNVCNFGVGMAMGILSFLFGNSKPKDDGDPETGSRPEATSPSPLARIKWRDSSFPMDAVGESNYQDALIAICGAHTRYGHEGEYDALLEREPSNRYDSNAVMVKIRGKKVGYLPREQAQRVGQQMLEAGIEAAVCAARVRGGWRTNQYDEGHYGVRLAIPNHGWIDFGIGAEPPARASLPRQTAKRPVAAMSGPLLGHWIALMGAPPDEEVAQELAAAGAKIMAGVGKSTTLLVVVAERPFDAGTRSSASFRRADDLIAAGSHLRIISLSEARAMIAKSA

Foldseek 3Di:
DDDDDDDDDDDDDDDDDDDDDDDDDDDDDDDDDDDDDDDPPDPPDPPDDDPAQEWDFDPPDFPFWFPPLVVVLVVVCVVFNAFEQQWGKDKFKKKWFQDCVDPPANLWIFIDTPNHTRGTGDRVVSNVVSVLCVVVVHGMAIWMKMKTFSHDPDPVDGTTIIMTTRADPDADIRSVPPDDGPPPPPPVPPQLPADAADPAALQAQAAEEEAPDRRNDPLVNVLSPRRYHYDPADDLSHQEYEYQDAPPDDPVSCPDPRNVSQVVNVVVVGNYDYHYSVVSVVSRVVGD